Protein AF-A0A7R9ZWB4-F1 (afdb_monomer_lite)

Structure (mmCIF, N/CA/C/O backbone):
data_AF-A0A7R9ZWB4-F1
#
_entry.id   AF-A0A7R9ZWB4-F1
#
loop_
_atom_site.group_PDB
_atom_site.id
_atom_site.type_symbol
_atom_site.label_atom_id
_atom_site.label_alt_id
_atom_site.label_comp_id
_atom_site.label_asym_id
_atom_site.label_entity_id
_atom_site.label_seq_id
_atom_site.pdbx_PDB_ins_code
_atom_site.Cartn_x
_atom_site.Cartn_y
_atom_site.Cartn_z
_atom_site.occupancy
_atom_site.B_iso_or_equiv
_atom_site.auth_seq_id
_atom_site.auth_comp_id
_atom_site.auth_asym_id
_atom_site.auth_atom_id
_atom_site.pdbx_PDB_model_num
ATOM 1 N N . LEU A 1 1 ? -13.388 -29.662 -12.086 1.00 69.88 1 LEU A N 1
ATOM 2 C CA . LEU A 1 1 ? -14.823 -29.448 -12.378 1.00 69.88 1 LEU A CA 1
ATOM 3 C C . LEU A 1 1 ? -15.631 -29.381 -11.091 1.00 69.88 1 LEU A C 1
ATOM 5 O O . LEU A 1 1 ? -16.139 -28.308 -10.824 1.00 69.88 1 LEU A O 1
ATOM 9 N N . LEU A 1 2 ? -15.610 -30.423 -10.248 1.00 77.12 2 LEU A N 1
ATOM 10 C CA . LEU A 1 2 ? -16.325 -30.469 -8.955 1.00 77.12 2 LEU A CA 1
ATOM 11 C C . LEU A 1 2 ? -16.146 -29.223 -8.066 1.00 77.12 2 LEU A C 1
ATOM 13 O O . LEU A 1 2 ? -17.121 -28.634 -7.617 1.00 77.12 2 LEU A O 1
ATOM 17 N N . PHE A 1 3 ? -14.909 -28.759 -7.865 1.00 73.50 3 PHE A N 1
ATOM 18 C CA . PHE A 1 3 ? -14.668 -27.523 -7.108 1.00 73.50 3 PHE A CA 1
ATOM 19 C C . PHE A 1 3 ? -15.266 -26.280 -7.782 1.00 73.50 3 PHE A C 1
ATOM 21 O O . PHE A 1 3 ? -15.811 -25.418 -7.108 1.00 73.50 3 PHE A O 1
ATOM 28 N N . ALA A 1 4 ? -15.182 -26.174 -9.111 1.00 74.62 4 ALA A N 1
ATOM 29 C CA . ALA A 1 4 ? -15.722 -25.023 -9.833 1.00 74.62 4 ALA A CA 1
ATOM 30 C C . ALA A 1 4 ? -17.254 -25.000 -9.763 1.00 74.62 4 ALA A C 1
ATOM 32 O O . ALA A 1 4 ? -17.827 -23.943 -9.525 1.00 74.62 4 ALA A O 1
ATOM 33 N N . THR A 1 5 ? -17.909 -26.155 -9.902 1.00 82.69 5 THR A N 1
ATOM 34 C CA . THR A 1 5 ? -19.367 -26.277 -9.765 1.00 82.69 5 THR A CA 1
ATOM 35 C C . THR A 1 5 ? -19.822 -25.976 -8.341 1.00 82.69 5 THR A C 1
ATOM 37 O O . THR A 1 5 ? -20.762 -25.209 -8.168 1.00 82.69 5 THR A O 1
ATOM 40 N N . PHE A 1 6 ? -19.113 -26.486 -7.328 1.00 85.06 6 PHE A N 1
ATOM 41 C CA . PHE A 1 6 ? -19.394 -26.190 -5.922 1.00 85.06 6 PHE A CA 1
ATOM 42 C C . PHE A 1 6 ? -19.302 -24.686 -5.622 1.00 85.06 6 PHE A C 1
ATOM 44 O O . PHE A 1 6 ? -20.267 -24.098 -5.148 1.00 85.06 6 PHE A O 1
ATOM 51 N N . TYR A 1 7 ? -18.187 -24.036 -5.980 1.00 81.38 7 TYR A N 1
ATOM 52 C CA . TYR A 1 7 ? -18.002 -22.603 -5.720 1.00 81.38 7 TYR A CA 1
ATOM 53 C C . TYR A 1 7 ? -18.936 -21.710 -6.543 1.00 81.38 7 TYR A C 1
ATOM 55 O O . TYR A 1 7 ? -19.303 -20.631 -6.089 1.00 81.38 7 TYR A O 1
ATOM 63 N N . THR A 1 8 ? -19.328 -22.141 -7.744 1.00 83.81 8 THR A N 1
ATOM 64 C CA . THR A 1 8 ? -20.334 -21.421 -8.540 1.00 83.81 8 THR A CA 1
ATOM 65 C C . THR A 1 8 ? -21.709 -21.521 -7.881 1.00 83.81 8 THR A C 1
ATOM 67 O O . THR A 1 8 ? -22.405 -20.516 -7.781 1.00 83.81 8 THR A O 1
ATOM 70 N N . GLY A 1 9 ? -22.076 -22.706 -7.379 1.00 86.19 9 GLY A N 1
ATOM 71 C CA . GLY A 1 9 ? -23.315 -22.914 -6.629 1.00 86.19 9 GLY A CA 1
ATOM 72 C C . GLY A 1 9 ? -23.358 -22.099 -5.337 1.00 86.19 9 GLY A C 1
ATOM 73 O O . GLY A 1 9 ? -24.327 -21.389 -5.096 1.00 86.19 9 GLY A O 1
ATOM 74 N N . GLU A 1 10 ? -22.281 -22.127 -4.552 1.00 88.38 10 GLU A N 1
ATOM 75 C CA . GLU A 1 10 ? -22.129 -21.315 -3.339 1.00 88.38 10 GLU A CA 1
ATOM 76 C C . GLU A 1 10 ? -22.269 -19.810 -3.631 1.00 88.38 10 GLU A C 1
ATOM 78 O O . GLU A 1 10 ? -23.006 -19.111 -2.934 1.00 88.38 10 GLU A O 1
ATOM 83 N N . LEU A 1 11 ? -21.599 -19.309 -4.679 1.00 84.56 11 LEU A N 1
ATOM 84 C CA . LEU A 1 11 ? -21.672 -17.902 -5.082 1.00 84.56 11 LEU A CA 1
ATOM 85 C C . LEU A 1 11 ? -23.097 -17.508 -5.488 1.00 84.56 11 LEU A C 1
ATOM 87 O O . LEU A 1 11 ? -23.599 -16.486 -5.027 1.00 84.56 11 LEU A O 1
ATOM 91 N N . LEU A 1 12 ? -23.760 -18.324 -6.313 1.00 86.38 12 LEU A N 1
ATOM 92 C CA . LEU A 1 12 ? -25.141 -18.085 -6.740 1.00 86.38 12 LEU A CA 1
ATOM 93 C C . LEU A 1 12 ? -26.097 -18.034 -5.548 1.00 86.38 12 LEU A C 1
ATOM 95 O O . LEU A 1 12 ? -26.935 -17.141 -5.481 1.00 86.38 12 LEU A O 1
ATOM 99 N N . LEU A 1 13 ? -25.940 -18.941 -4.583 1.00 87.44 13 LEU A N 1
ATOM 100 C CA . LEU A 1 13 ? -26.784 -18.989 -3.390 1.00 87.44 13 LEU A CA 1
ATOM 101 C C . LEU A 1 13 ? -26.628 -17.712 -2.548 1.00 87.44 13 LEU A C 1
ATOM 103 O O . LEU A 1 13 ? -27.626 -17.126 -2.129 1.00 87.44 13 LEU A O 1
ATOM 107 N N . ARG A 1 14 ? -25.396 -17.206 -2.387 1.00 83.25 14 ARG A N 1
ATOM 108 C CA . ARG A 1 14 ? -25.137 -15.920 -1.712 1.00 83.25 14 ARG A CA 1
ATOM 109 C C . ARG A 1 14 ? -25.706 -14.722 -2.473 1.00 83.25 14 ARG A C 1
ATOM 111 O O . ARG A 1 14 ? -26.272 -13.827 -1.850 1.00 83.25 14 ARG A O 1
ATOM 118 N N . VAL A 1 15 ? -25.579 -14.699 -3.801 1.00 86.62 15 VAL A N 1
ATOM 119 C CA . VAL A 1 15 ? -26.141 -13.627 -4.641 1.00 86.62 15 VAL A CA 1
ATOM 120 C C . VAL A 1 15 ? -27.669 -13.628 -4.566 1.00 86.62 15 VAL A C 1
ATOM 122 O O . VAL A 1 15 ? -28.273 -12.566 -4.449 1.00 86.62 15 VAL A O 1
ATOM 125 N N . VAL A 1 16 ? -28.308 -14.800 -4.561 1.00 88.38 16 VAL A N 1
ATOM 126 C CA . VAL A 1 16 ? -29.768 -14.920 -4.419 1.00 88.38 16 VAL A CA 1
ATOM 127 C C . VAL A 1 16 ? -30.231 -14.481 -3.025 1.00 88.38 16 VAL A C 1
ATOM 129 O O . VAL A 1 16 ? -31.223 -13.759 -2.920 1.00 88.38 16 VAL A O 1
ATOM 132 N N . ALA A 1 17 ? -29.501 -14.857 -1.970 1.00 87.75 17 ALA A N 1
ATOM 133 C CA . ALA A 1 17 ? -29.837 -14.506 -0.590 1.00 87.75 17 ALA A CA 1
ATOM 134 C C . ALA A 1 17 ? -29.650 -13.009 -0.279 1.00 87.75 17 ALA A C 1
ATOM 136 O O . ALA A 1 17 ? -30.482 -12.416 0.401 1.00 87.75 17 ALA A O 1
ATOM 137 N N . HIS A 1 18 ? -28.574 -12.383 -0.770 1.00 80.69 18 HIS A N 1
ATOM 138 C CA . HIS A 1 18 ? -28.237 -10.990 -0.445 1.00 80.69 18 HIS A CA 1
ATOM 139 C C . HIS A 1 18 ? -28.571 -9.978 -1.552 1.00 80.69 18 HIS A C 1
ATOM 141 O O . HIS A 1 18 ? -28.546 -8.777 -1.298 1.00 80.69 18 HIS A O 1
ATOM 147 N N . ARG A 1 19 ? -28.924 -10.413 -2.767 1.00 84.31 19 ARG A N 1
ATOM 148 C CA . ARG A 1 19 ? -29.313 -9.551 -3.901 1.00 84.31 19 ARG A CA 1
ATOM 149 C C . ARG A 1 19 ? -28.341 -8.377 -4.106 1.00 84.31 19 ARG A C 1
ATOM 151 O O . ARG A 1 19 ? -27.149 -8.589 -4.295 1.00 84.31 19 ARG A O 1
ATOM 158 N N . ILE A 1 20 ? -28.835 -7.137 -4.052 1.00 74.81 20 ILE A N 1
ATOM 159 C CA . ILE A 1 20 ? -28.041 -5.906 -4.208 1.00 74.81 20 ILE A CA 1
ATOM 160 C C . ILE A 1 20 ? -27.130 -5.677 -2.990 1.00 74.81 20 ILE A C 1
ATOM 162 O O . ILE A 1 20 ? -26.007 -5.199 -3.142 1.00 74.81 20 ILE A O 1
ATOM 166 N N . TYR A 1 21 ? -27.543 -6.116 -1.796 1.00 78.44 21 TYR A N 1
ATOM 167 C CA . TYR A 1 21 ? -26.721 -6.039 -0.585 1.00 78.44 21 TYR A CA 1
ATOM 168 C C . TYR A 1 21 ? -25.439 -6.882 -0.697 1.00 78.44 21 TYR A C 1
ATOM 170 O O . TYR A 1 21 ? -24.437 -6.572 -0.059 1.00 78.44 21 TYR A O 1
ATOM 178 N N . PHE A 1 22 ? -25.396 -7.883 -1.587 1.00 77.06 22 PHE A N 1
ATOM 179 C CA . PHE A 1 22 ? -24.165 -8.619 -1.898 1.00 77.06 22 PHE A CA 1
ATOM 180 C C . PHE A 1 22 ? -23.029 -7.691 -2.366 1.00 77.06 22 PHE A C 1
ATOM 182 O O . PHE A 1 22 ? -21.874 -7.892 -1.982 1.00 77.06 22 PHE A O 1
ATOM 189 N N . PHE A 1 23 ? -23.365 -6.652 -3.137 1.00 73.75 23 PHE A N 1
ATOM 190 C CA . PHE A 1 23 ? -22.412 -5.692 -3.699 1.00 73.75 23 PHE A CA 1
ATOM 191 C C . PHE A 1 23 ? -22.216 -4.433 -2.842 1.00 73.75 23 PHE A C 1
ATOM 193 O O . PHE A 1 23 ? -21.242 -3.721 -3.057 1.00 73.75 23 PHE A O 1
ATOM 200 N N . CYS A 1 24 ? -23.086 -4.176 -1.861 1.00 73.75 24 CYS A N 1
ATOM 201 C CA . CYS A 1 24 ? -23.006 -2.994 -0.988 1.00 73.75 24 CYS A CA 1
ATOM 202 C C . CYS A 1 24 ? -22.740 -3.312 0.494 1.00 73.75 24 CYS A C 1
ATOM 204 O O . CYS A 1 24 ? -22.647 -2.399 1.305 1.00 73.75 24 CYS A O 1
ATOM 206 N N . SER A 1 25 ? -22.620 -4.587 0.871 1.00 75.56 25 SER A N 1
ATOM 207 C CA . SER A 1 25 ? -22.301 -4.983 2.249 1.00 75.56 25 SER A CA 1
ATOM 208 C C . SER A 1 25 ? -20.877 -4.593 2.658 1.00 75.56 25 SER A C 1
ATOM 210 O O . SER A 1 25 ? -19.994 -4.440 1.817 1.00 75.56 25 SER A O 1
ATOM 212 N N . ASN A 1 26 ? -20.603 -4.558 3.964 1.00 72.06 26 ASN A N 1
ATOM 213 C CA . ASN A 1 26 ? -19.254 -4.338 4.509 1.00 72.06 26 ASN A CA 1
ATOM 214 C C . ASN A 1 26 ? -18.190 -5.318 3.935 1.00 72.06 26 ASN A C 1
ATOM 216 O O . ASN A 1 26 ? -17.003 -5.017 3.879 1.00 72.06 26 ASN A O 1
ATOM 220 N N . GLN A 1 27 ? -18.615 -6.485 3.430 1.00 76.06 27 GLN A N 1
ATOM 221 C CA . GLN A 1 27 ? -17.756 -7.514 2.826 1.00 76.06 27 GLN A CA 1
ATOM 222 C C . GLN A 1 27 ? -17.717 -7.455 1.280 1.00 76.06 27 GLN A C 1
ATOM 224 O O . GLN A 1 27 ? -17.243 -8.394 0.637 1.00 76.06 27 GLN A O 1
ATOM 229 N N . TRP A 1 28 ? -18.201 -6.381 0.644 1.00 77.19 28 TRP A N 1
ATOM 230 C CA . TRP A 1 28 ? -18.377 -6.319 -0.816 1.00 77.19 28 TRP A CA 1
ATOM 231 C C . TRP A 1 28 ? -17.087 -6.570 -1.618 1.00 77.19 28 TRP A C 1
ATOM 233 O O . TRP A 1 28 ? -17.117 -7.285 -2.621 1.00 77.19 28 TRP A O 1
ATOM 243 N N . LYS A 1 29 ? -15.932 -6.069 -1.151 1.00 80.81 29 LYS A N 1
ATOM 244 C CA . LYS A 1 29 ? -14.620 -6.293 -1.796 1.00 80.81 29 LYS A CA 1
ATOM 245 C C . LYS A 1 29 ? -14.296 -7.787 -1.913 1.00 80.81 29 LYS A C 1
ATOM 247 O O . LYS A 1 29 ? -13.795 -8.256 -2.935 1.00 80.81 29 LYS A O 1
ATOM 252 N N . TRP A 1 30 ? -14.642 -8.553 -0.883 1.00 79.06 30 TRP A N 1
ATOM 253 C CA . TRP A 1 30 ? -14.431 -9.996 -0.831 1.00 79.06 30 TRP A CA 1
ATOM 254 C C . TRP A 1 30 ? -15.385 -10.761 -1.738 1.00 79.06 30 TRP A C 1
ATOM 256 O O . TRP A 1 30 ? -14.978 -11.731 -2.376 1.00 79.06 30 TRP A O 1
ATOM 266 N N . ASN A 1 31 ? -16.622 -10.288 -1.836 1.00 83.81 31 ASN A N 1
ATOM 267 C CA . ASN A 1 31 ? -17.634 -10.832 -2.730 1.00 83.81 31 ASN A CA 1
ATOM 268 C C . ASN A 1 31 ? -17.268 -10.613 -4.207 1.00 83.81 31 ASN A C 1
ATOM 270 O O . ASN A 1 31 ? -17.395 -11.535 -5.017 1.00 83.81 31 ASN A O 1
ATOM 274 N N . ILE A 1 32 ? -16.732 -9.439 -4.557 1.00 83.44 32 ILE A N 1
ATOM 275 C CA . ILE A 1 32 ? -16.216 -9.161 -5.906 1.00 83.44 32 ILE A CA 1
ATOM 276 C C . ILE A 1 32 ? -15.021 -10.056 -6.225 1.00 83.44 32 ILE A C 1
ATOM 278 O O . ILE A 1 32 ? -15.009 -10.699 -7.273 1.00 83.44 32 ILE A O 1
ATOM 282 N N . MET A 1 33 ? -14.045 -10.161 -5.318 1.00 82.19 33 MET A N 1
ATOM 283 C CA . MET A 1 33 ? -12.904 -11.061 -5.507 1.00 82.19 33 MET A CA 1
ATOM 284 C C . MET A 1 33 ? -13.370 -12.508 -5.725 1.00 82.19 33 MET A C 1
ATOM 286 O O . MET A 1 33 ? -12.903 -13.185 -6.642 1.00 82.19 33 MET A O 1
ATOM 290 N N . ASP A 1 34 ? -14.327 -12.981 -4.925 1.00 83.44 34 ASP A N 1
ATOM 291 C CA . ASP A 1 34 ? -14.864 -14.331 -5.059 1.00 83.44 34 ASP A CA 1
ATOM 292 C C . ASP A 1 34 ? -15.582 -14.547 -6.398 1.00 83.44 34 ASP A C 1
ATOM 294 O O . ASP A 1 34 ? -15.427 -15.612 -7.003 1.00 83.44 34 ASP A O 1
ATOM 298 N N . THR A 1 35 ? -16.267 -13.518 -6.896 1.00 85.25 35 THR A N 1
ATOM 299 C CA . THR A 1 35 ? -16.903 -13.500 -8.220 1.00 85.25 35 THR A CA 1
ATOM 300 C C . THR A 1 35 ? -15.864 -13.592 -9.339 1.00 85.25 35 THR A C 1
ATOM 302 O O . THR A 1 35 ? -15.997 -14.428 -10.234 1.00 85.25 35 THR A O 1
ATOM 305 N N . VAL A 1 36 ? -14.780 -12.812 -9.262 1.00 84.56 36 VAL A N 1
ATOM 306 C CA . VAL A 1 36 ? -13.676 -12.845 -10.238 1.00 84.56 36 VAL A CA 1
ATOM 307 C C . VAL A 1 36 ? -12.996 -14.218 -10.260 1.00 84.56 36 VAL A C 1
ATOM 309 O O . VAL A 1 36 ? -12.761 -14.778 -11.330 1.00 84.56 36 VAL A O 1
ATOM 312 N N . LEU A 1 37 ? -12.731 -14.820 -9.097 1.00 83.06 37 LEU A N 1
ATOM 313 C CA . LEU A 1 37 ? -12.111 -16.149 -9.009 1.00 83.06 37 LEU A CA 1
ATOM 314 C C . LEU A 1 37 ? -12.989 -17.254 -9.610 1.00 83.06 37 LEU A C 1
ATOM 316 O O . LEU A 1 37 ? -12.481 -18.184 -10.250 1.00 83.06 37 LEU A O 1
ATOM 320 N N . VAL A 1 38 ? -14.306 -17.166 -9.408 1.00 86.44 38 VAL A N 1
ATOM 321 C CA . VAL A 1 38 ? -15.269 -18.085 -10.027 1.00 86.44 38 VAL A CA 1
ATOM 322 C C . VAL A 1 38 ? -15.312 -17.864 -11.539 1.00 86.44 38 VAL A C 1
ATOM 324 O O . VAL A 1 38 ? -15.215 -18.840 -12.281 1.00 86.44 38 VAL A O 1
ATOM 327 N N . ALA A 1 39 ? -15.323 -16.614 -12.011 1.00 85.75 39 ALA A N 1
ATOM 328 C CA . ALA A 1 39 ? -15.278 -16.288 -13.436 1.00 85.75 39 ALA A CA 1
ATOM 329 C C . ALA A 1 39 ? -14.012 -16.834 -14.125 1.00 85.75 39 ALA A C 1
ATOM 331 O O . ALA A 1 39 ? -14.122 -17.514 -15.144 1.00 85.75 39 ALA A O 1
ATOM 332 N N . ILE A 1 40 ? -12.824 -16.652 -13.533 1.00 83.19 40 ILE A N 1
ATOM 333 C CA . ILE A 1 40 ? -11.556 -17.236 -14.021 1.00 83.19 40 ILE A CA 1
ATOM 334 C C . ILE A 1 40 ? -11.632 -18.772 -14.040 1.00 83.19 40 ILE A C 1
ATOM 336 O O . ILE A 1 40 ? -11.134 -19.443 -14.951 1.00 83.19 40 ILE A O 1
ATOM 340 N N . SER A 1 41 ? -12.278 -19.367 -13.035 1.00 81.56 41 SER A N 1
ATOM 341 C CA . SER A 1 41 ? -12.443 -20.819 -12.952 1.00 81.56 41 SER A CA 1
ATOM 342 C C . SER A 1 41 ? -13.343 -21.371 -14.056 1.00 81.56 41 SER A C 1
ATOM 344 O O . SER A 1 41 ? -12.981 -22.385 -14.662 1.00 81.56 41 SER A O 1
ATOM 346 N N . ILE A 1 42 ? -14.453 -20.686 -14.342 1.00 83.00 42 ILE A N 1
ATOM 347 C CA . ILE A 1 42 ? -15.394 -21.001 -15.424 1.00 83.00 42 ILE A CA 1
ATOM 348 C C . ILE A 1 42 ? -14.728 -20.787 -16.782 1.00 83.00 42 ILE A C 1
ATOM 350 O O . ILE A 1 42 ? -14.736 -21.699 -17.605 1.00 83.00 42 ILE A O 1
ATOM 354 N N . GLN A 1 43 ? -14.065 -19.647 -16.991 1.00 83.44 43 GLN A N 1
ATOM 355 C CA . GLN A 1 43 ? -13.312 -19.343 -18.211 1.00 83.44 43 GLN A CA 1
ATOM 356 C C . GLN A 1 43 ? -12.259 -20.421 -18.498 1.00 83.44 43 GLN A C 1
ATOM 358 O O . GLN A 1 43 ? -12.150 -20.906 -19.623 1.00 83.44 43 GLN A O 1
ATOM 363 N N . GLY A 1 44 ? -11.534 -20.881 -17.476 1.00 77.19 44 GLY A N 1
ATOM 364 C CA . GLY A 1 44 ? -10.564 -21.961 -17.630 1.00 77.19 44 GLY A CA 1
ATOM 365 C C . GLY A 1 44 ? -11.179 -23.325 -17.978 1.00 77.19 44 GLY A C 1
ATOM 366 O O . GLY A 1 44 ? -10.497 -24.132 -18.605 1.00 77.19 44 GLY A O 1
ATOM 367 N N . VAL A 1 45 ? -12.421 -23.603 -17.566 1.00 78.12 45 VAL A N 1
ATOM 368 C CA . VAL A 1 45 ? -13.166 -24.822 -17.940 1.00 78.12 45 VAL A CA 1
ATOM 369 C C . VAL A 1 45 ? -13.711 -24.699 -19.361 1.00 78.12 45 VAL A C 1
ATOM 371 O O . VAL A 1 45 ? -13.489 -25.597 -20.170 1.00 78.12 45 VAL A O 1
ATOM 374 N N . ALA A 1 46 ? -14.339 -23.567 -19.683 1.00 79.56 46 ALA A N 1
ATOM 375 C CA . ALA A 1 46 ? -14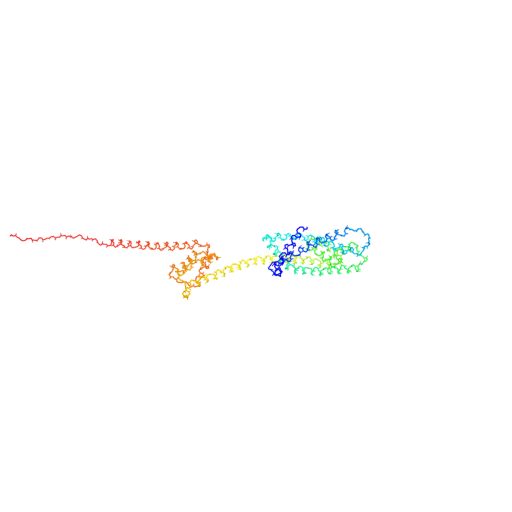.859 -23.264 -21.010 1.00 79.56 46 ALA A CA 1
ATOM 376 C C . ALA A 1 46 ? -13.756 -23.347 -22.072 1.00 79.56 46 ALA A C 1
ATOM 378 O O . ALA A 1 46 ? -13.953 -23.993 -23.092 1.00 79.56 46 ALA A O 1
ATOM 379 N N . ALA A 1 47 ? -12.565 -22.805 -21.793 1.00 75.75 47 ALA A N 1
ATOM 380 C CA . ALA A 1 47 ? -11.418 -22.878 -22.696 1.00 75.75 47 ALA A CA 1
ATOM 381 C C . ALA A 1 47 ? -10.927 -24.316 -22.954 1.00 75.75 47 ALA A C 1
ATOM 383 O O . ALA A 1 47 ? -10.464 -24.613 -24.049 1.00 75.75 47 ALA A O 1
ATOM 384 N N . VAL A 1 48 ? -11.014 -25.220 -21.968 1.00 72.12 48 VAL A N 1
ATOM 385 C CA . VAL A 1 48 ? -10.643 -26.639 -22.150 1.00 72.12 48 VAL A CA 1
ATOM 386 C C . VAL A 1 48 ? -11.690 -27.375 -22.981 1.00 72.12 48 VAL A C 1
ATOM 388 O O . VAL A 1 48 ? -11.324 -28.175 -23.833 1.00 72.12 48 VAL A O 1
ATOM 391 N N . ILE A 1 49 ? -12.974 -27.081 -22.772 1.00 74.12 49 ILE A N 1
ATOM 392 C CA . ILE A 1 49 ? -14.070 -27.669 -23.552 1.00 74.12 49 ILE A CA 1
ATOM 393 C C . ILE A 1 49 ? -14.030 -27.164 -24.999 1.00 74.12 49 ILE A C 1
ATOM 395 O O . ILE A 1 49 ? -14.145 -27.964 -25.917 1.00 74.12 49 ILE A O 1
ATOM 399 N N . TRP A 1 50 ? -13.787 -25.868 -25.215 1.00 73.50 50 TRP A N 1
ATOM 400 C CA . TRP A 1 50 ? -13.620 -25.289 -26.552 1.00 73.50 50 TRP A CA 1
ATOM 401 C C . TRP A 1 50 ? -12.408 -25.868 -27.289 1.00 73.50 50 TRP A C 1
ATOM 403 O O . TRP A 1 50 ? -12.519 -26.224 -28.456 1.00 73.50 50 TRP A O 1
ATOM 413 N N . ALA A 1 51 ? -11.268 -26.014 -26.605 1.00 67.62 51 ALA A N 1
ATOM 414 C CA . ALA A 1 51 ? -10.058 -26.591 -27.194 1.00 67.62 51 ALA A CA 1
ATOM 415 C C . ALA A 1 51 ? -10.142 -28.116 -27.403 1.00 67.62 51 ALA A C 1
ATOM 417 O O . ALA A 1 51 ? -9.486 -28.645 -28.292 1.00 67.62 51 ALA A O 1
ATOM 418 N N . GLY A 1 52 ? -10.920 -28.831 -26.583 1.00 62.06 52 GLY A N 1
ATOM 419 C CA . GLY A 1 52 ? -11.165 -30.270 -26.732 1.00 62.06 52 GLY A CA 1
ATOM 420 C C . GLY A 1 52 ? -12.276 -30.601 -27.734 1.00 62.06 52 GLY A C 1
ATOM 421 O O . GLY A 1 52 ? -12.231 -31.650 -28.367 1.00 62.06 52 GLY A O 1
ATOM 422 N N . GLY A 1 53 ? -13.247 -29.701 -27.918 1.00 54.41 53 GLY A N 1
ATOM 423 C CA . GLY A 1 53 ? -14.354 -29.841 -28.867 1.00 54.41 53 GLY A CA 1
ATOM 424 C C . GLY A 1 53 ? -13.965 -29.569 -30.322 1.00 54.41 53 GLY A C 1
ATOM 425 O O . GLY A 1 53 ? -14.598 -30.101 -31.226 1.00 54.41 53 GLY A O 1
ATOM 426 N N . SER A 1 54 ? -12.890 -28.815 -30.564 1.00 52.97 54 SER A N 1
ATOM 427 C CA . SER A 1 54 ? -12.303 -28.636 -31.900 1.00 52.97 54 SER A CA 1
ATOM 428 C C . SER A 1 54 ? -11.319 -29.748 -32.302 1.00 52.97 54 SER A C 1
ATOM 430 O O . SER A 1 54 ? -10.818 -29.743 -33.422 1.00 52.97 54 SER A O 1
ATOM 432 N N . GLY A 1 55 ? -11.061 -30.725 -31.421 1.00 47.38 55 GLY A N 1
ATOM 433 C CA . GLY A 1 55 ? -10.167 -31.866 -31.671 1.00 47.38 55 GLY A CA 1
ATOM 434 C C . GLY A 1 55 ? -10.835 -33.105 -32.282 1.00 47.38 55 GLY A C 1
ATOM 435 O O . GLY A 1 55 ? -10.172 -34.123 -32.460 1.00 47.38 55 GLY A O 1
ATOM 436 N N . GLY A 1 56 ? -12.133 -33.045 -32.592 1.00 42.38 56 GLY A N 1
ATOM 437 C CA . GLY A 1 56 ? -12.913 -34.161 -33.137 1.00 42.38 56 GLY A CA 1
ATOM 438 C C . GLY A 1 56 ? -13.527 -33.840 -34.496 1.00 42.38 56 GLY A C 1
ATOM 439 O O . GLY A 1 56 ? -14.742 -33.883 -34.639 1.00 42.38 56 GLY A O 1
ATOM 440 N N . GLY A 1 57 ? -12.715 -33.477 -35.486 1.00 39.88 57 GLY A N 1
ATOM 441 C CA . GLY A 1 57 ? -13.203 -33.211 -36.837 1.00 39.88 57 GLY A CA 1
ATOM 442 C C . GLY A 1 57 ? -12.067 -33.132 -37.841 1.00 39.88 57 GLY A C 1
ATOM 443 O O . GLY A 1 57 ? -11.392 -32.116 -37.951 1.00 39.88 57 GLY A O 1
ATOM 444 N N . SER A 1 58 ? -11.859 -34.223 -38.572 1.00 49.00 58 SER A N 1
ATOM 445 C CA . SER A 1 58 ? -11.063 -34.273 -39.796 1.00 49.00 58 SER A CA 1
ATOM 446 C C . SER A 1 58 ? -11.426 -33.120 -40.739 1.00 49.00 58 SER A C 1
ATOM 448 O O . SER A 1 58 ? -12.577 -33.012 -41.158 1.00 49.00 58 SER A O 1
ATOM 450 N N . GLY A 1 59 ? -10.454 -32.296 -41.118 1.00 37.16 59 GLY A N 1
ATOM 451 C CA . GLY A 1 59 ? -10.667 -31.256 -42.120 1.00 37.16 59 GLY A CA 1
ATOM 452 C C . GLY A 1 59 ? -9.432 -30.393 -42.308 1.00 37.16 59 GLY A C 1
ATOM 453 O O . GLY A 1 59 ? -9.273 -29.378 -41.638 1.00 37.16 59 GLY A O 1
ATOM 454 N N . GLY A 1 60 ? -8.549 -30.806 -43.218 1.00 46.81 60 GLY A N 1
ATOM 455 C CA . GLY A 1 60 ? -7.504 -29.934 -43.739 1.00 46.81 60 GLY A CA 1
ATOM 456 C C . GLY A 1 60 ? -8.126 -28.707 -44.410 1.00 46.81 60 GLY A C 1
ATOM 457 O O . GLY A 1 60 ? -9.052 -28.834 -45.207 1.00 46.81 60 GLY A O 1
ATOM 458 N N . GLY A 1 61 ? -7.627 -27.522 -44.077 1.00 38.06 61 GLY A N 1
ATOM 459 C CA . GLY A 1 61 ? -8.084 -26.269 -44.667 1.00 38.06 61 GLY A CA 1
ATOM 460 C C . GLY A 1 61 ? -7.329 -25.084 -44.083 1.00 38.06 61 GLY A C 1
ATOM 461 O O . GLY A 1 61 ? -7.504 -24.738 -42.920 1.00 38.06 61 GLY A O 1
ATOM 462 N N . SER A 1 62 ? -6.455 -24.508 -44.899 1.00 46.94 62 SER A N 1
ATOM 463 C CA . SER A 1 62 ? -5.538 -23.399 -44.639 1.00 46.94 62 SER A CA 1
ATOM 464 C C . SER A 1 62 ? -6.106 -22.266 -43.770 1.00 46.94 62 SER A C 1
ATOM 466 O O . SER A 1 62 ? -7.067 -21.602 -44.150 1.00 46.94 62 SER A O 1
ATOM 468 N N . ALA A 1 63 ? -5.443 -21.972 -42.648 1.00 44.09 63 ALA A N 1
ATOM 469 C CA . ALA A 1 63 ? -5.703 -20.787 -41.826 1.00 44.09 63 ALA A CA 1
ATOM 470 C C . ALA A 1 63 ? -4.382 -20.152 -41.353 1.00 44.09 63 ALA A C 1
ATOM 472 O O . ALA A 1 63 ? -4.060 -20.145 -40.170 1.00 44.09 63 ALA A O 1
ATOM 473 N N . SER A 1 64 ? -3.604 -19.607 -42.289 1.00 44.53 64 SER A N 1
ATOM 474 C CA . SER A 1 64 ? -2.296 -18.978 -42.038 1.00 44.53 64 SER A CA 1
ATOM 475 C C . SER A 1 64 ? -2.363 -17.498 -41.614 1.00 44.53 64 SER A C 1
ATOM 477 O O . SER A 1 64 ? -1.366 -16.793 -41.718 1.00 44.53 64 SER A O 1
ATOM 479 N N . SER A 1 65 ? -3.513 -16.986 -41.151 1.00 47.19 65 SER A N 1
ATOM 480 C CA . SER A 1 65 ? -3.625 -15.572 -40.717 1.00 47.19 65 SER A CA 1
ATOM 481 C C . SER A 1 65 ? -4.459 -15.315 -39.454 1.00 47.19 65 SER A C 1
ATOM 483 O O . SER A 1 65 ? -4.488 -14.186 -38.979 1.00 47.19 65 SER A O 1
ATOM 485 N N . ARG A 1 66 ? -5.104 -16.333 -38.862 1.00 49.56 66 ARG A N 1
ATOM 486 C CA . ARG A 1 66 ? -5.766 -16.220 -37.539 1.00 49.56 66 ARG A CA 1
ATOM 487 C C . ARG A 1 66 ? -4.902 -16.732 -36.376 1.00 49.56 66 ARG A C 1
ATOM 489 O O . ARG A 1 66 ? -5.217 -16.471 -35.222 1.00 49.56 66 ARG A O 1
ATOM 496 N N . SER A 1 67 ? -3.785 -17.401 -36.663 1.00 55.38 67 SER A N 1
ATOM 497 C CA . SER A 1 67 ? -3.007 -18.149 -35.671 1.00 55.38 67 SER A CA 1
ATOM 498 C C . SER A 1 67 ? -2.249 -17.296 -34.647 1.00 55.38 67 SER A C 1
ATOM 500 O O . SER A 1 67 ? -2.155 -17.716 -33.502 1.00 55.38 67 SER A O 1
ATOM 502 N N . ASP A 1 68 ? -1.728 -16.112 -34.977 1.00 53.19 68 ASP A N 1
ATOM 503 C CA . ASP A 1 68 ? -0.818 -15.406 -34.048 1.00 53.19 68 ASP A CA 1
ATOM 504 C C . ASP A 1 68 ? -1.531 -14.693 -32.891 1.00 53.19 68 ASP A C 1
ATOM 506 O O . ASP A 1 68 ? -1.066 -14.731 -31.742 1.00 53.19 68 ASP A O 1
ATOM 510 N N . PHE A 1 69 ? -2.702 -14.105 -33.158 1.00 55.66 69 PHE A N 1
ATOM 511 C CA . PHE A 1 69 ? -3.566 -13.569 -32.105 1.00 55.66 69 PHE A CA 1
ATOM 512 C C . PHE A 1 69 ? -4.151 -14.698 -31.255 1.00 55.66 69 PHE A C 1
ATOM 514 O O . PHE A 1 69 ? -4.114 -14.608 -30.028 1.00 55.66 69 PHE A O 1
ATOM 521 N N . ASP A 1 70 ? -4.588 -15.796 -31.877 1.00 64.19 70 ASP A N 1
ATOM 522 C CA . ASP A 1 70 ? -5.117 -16.951 -31.153 1.00 64.19 70 ASP A CA 1
ATOM 523 C C . ASP A 1 70 ? -4.044 -17.601 -30.267 1.00 64.19 70 ASP A C 1
ATOM 525 O O . ASP A 1 70 ? -4.317 -17.933 -29.117 1.00 64.19 70 ASP A O 1
ATOM 529 N N . LEU A 1 71 ? -2.789 -17.709 -30.713 1.00 61.06 71 LEU A N 1
ATOM 530 C CA . LEU A 1 71 ? -1.697 -18.275 -29.910 1.00 61.06 71 LEU A CA 1
ATOM 531 C C . LEU A 1 71 ? -1.289 -17.374 -28.733 1.00 61.06 71 LEU A C 1
ATOM 533 O O . LEU A 1 71 ? -1.016 -17.886 -27.641 1.00 61.06 71 LEU A O 1
ATOM 537 N N . SER A 1 72 ? -1.280 -16.050 -28.919 1.00 71.12 72 SER A N 1
ATOM 538 C CA . SER A 1 72 ? -0.999 -15.080 -27.849 1.00 71.12 72 SER A CA 1
ATOM 539 C C . SER A 1 72 ? -2.126 -15.045 -26.815 1.00 71.12 72 SER A C 1
ATOM 541 O O . SER A 1 72 ? -1.872 -15.123 -25.611 1.00 71.12 72 SER A O 1
ATOM 543 N N . VAL A 1 73 ? -3.380 -15.042 -27.274 1.00 68.88 73 VAL A N 1
ATOM 544 C CA . VAL A 1 73 ? -4.566 -15.128 -26.414 1.00 68.88 73 VAL A CA 1
ATOM 545 C C . VAL A 1 73 ? -4.593 -16.466 -25.677 1.00 68.88 73 VAL A C 1
ATOM 547 O O . VAL A 1 73 ? -4.756 -16.482 -24.463 1.00 68.88 73 VAL A O 1
ATOM 550 N N . LEU A 1 74 ? -4.317 -17.595 -26.335 1.00 70.12 74 LEU A N 1
ATOM 551 C CA . LEU A 1 74 ? -4.212 -18.902 -25.676 1.00 70.12 74 LEU A CA 1
ATOM 552 C C . LEU A 1 74 ? -3.089 -18.942 -24.628 1.00 70.12 74 LEU A C 1
ATOM 554 O O . LEU A 1 74 ? -3.244 -19.601 -23.597 1.00 70.12 74 LEU A O 1
ATOM 558 N N . ARG A 1 75 ? -1.977 -18.226 -24.842 1.00 73.12 75 ARG A N 1
ATOM 559 C CA . ARG A 1 75 ? -0.883 -18.097 -23.864 1.00 73.12 75 ARG A CA 1
ATOM 560 C C . ARG A 1 75 ? -1.316 -17.282 -22.643 1.00 73.12 75 ARG A C 1
ATOM 562 O O . ARG A 1 75 ? -1.098 -17.724 -21.516 1.00 73.12 75 ARG A O 1
ATOM 569 N N . ILE A 1 76 ? -2.017 -16.169 -22.849 1.00 76.31 76 ILE A N 1
ATOM 570 C CA . ILE A 1 76 ? -2.598 -15.353 -21.770 1.00 76.31 76 ILE A CA 1
ATOM 571 C C . ILE A 1 76 ? -3.668 -16.146 -21.005 1.00 76.31 76 ILE A C 1
ATOM 573 O O . ILE A 1 76 ? -3.662 -16.172 -19.776 1.00 76.31 76 ILE A O 1
ATOM 577 N N . LEU A 1 77 ? -4.537 -16.886 -21.700 1.00 70.00 77 LEU A N 1
ATOM 578 C CA . LEU A 1 77 ? -5.550 -17.744 -21.076 1.00 70.00 77 LEU A CA 1
ATOM 579 C C . LEU A 1 77 ? -4.916 -18.895 -20.277 1.00 70.00 77 LEU A C 1
ATOM 581 O O . LEU A 1 77 ? -5.500 -19.338 -19.287 1.00 70.00 77 LEU A O 1
ATOM 585 N N . ARG A 1 78 ? -3.726 -19.381 -20.665 1.00 70.81 78 ARG A N 1
ATOM 586 C CA . ARG A 1 78 ? -2.936 -20.333 -19.863 1.00 70.81 78 ARG A CA 1
ATOM 587 C C . ARG A 1 78 ? -2.386 -19.679 -18.596 1.00 70.81 78 ARG A C 1
ATOM 589 O O . ARG A 1 78 ? -2.482 -20.301 -17.543 1.00 70.81 78 ARG A O 1
ATOM 596 N N . LEU A 1 79 ? -1.891 -18.443 -18.666 1.00 75.00 79 LEU A N 1
ATOM 597 C CA . LEU A 1 79 ? -1.455 -17.688 -17.483 1.00 75.00 79 LEU A CA 1
ATOM 598 C C . LEU A 1 79 ? -2.629 -17.396 -16.541 1.00 75.00 79 LEU A C 1
ATOM 600 O O . LEU A 1 79 ? -2.515 -17.609 -15.342 1.00 75.00 79 LEU A O 1
ATOM 604 N N . MET A 1 80 ? -3.810 -17.060 -17.065 1.00 73.38 80 MET A N 1
ATOM 605 C CA . MET A 1 80 ? -5.006 -16.889 -16.231 1.00 73.38 80 MET A CA 1
ATOM 606 C C . MET A 1 80 ? -5.402 -18.165 -15.467 1.00 73.38 80 MET A C 1
ATOM 608 O O . MET A 1 80 ? -6.031 -18.079 -14.414 1.00 73.38 80 MET A O 1
ATOM 612 N N . LYS A 1 81 ? -4.993 -19.365 -15.913 1.00 70.12 81 LYS A N 1
ATOM 613 C CA . LYS A 1 81 ? -5.217 -20.599 -15.138 1.00 70.12 81 LYS A CA 1
ATOM 614 C C . LYS A 1 81 ? -4.403 -20.639 -13.842 1.00 70.12 81 LYS A C 1
ATOM 616 O O . LYS A 1 81 ? -4.891 -21.242 -12.886 1.00 70.12 81 LYS A O 1
ATOM 621 N N . SER A 1 82 ? -3.215 -20.027 -13.778 1.00 78.38 82 SER A N 1
ATOM 622 C CA . SER A 1 82 ? -2.408 -20.004 -12.546 1.00 78.38 82 SER A CA 1
ATOM 623 C C . SER A 1 82 ? -3.046 -19.126 -11.464 1.00 78.38 82 SER A C 1
ATOM 625 O O . SER A 1 82 ? -2.918 -19.432 -10.280 1.00 78.38 82 SER A O 1
ATOM 627 N N . LEU A 1 83 ? -3.869 -18.140 -11.850 1.00 76.69 83 LEU A N 1
ATOM 628 C CA . LEU A 1 83 ? -4.660 -17.316 -10.926 1.00 76.69 83 LEU A CA 1
ATOM 629 C C . LEU A 1 83 ? -5.659 -18.134 -10.091 1.00 76.69 83 LEU A C 1
ATOM 631 O O . LEU A 1 83 ? -6.115 -17.672 -9.051 1.00 76.69 83 LEU A O 1
ATOM 635 N N . LYS A 1 84 ? -5.950 -19.393 -10.456 1.00 72.81 84 LYS A N 1
ATOM 636 C CA . LYS A 1 84 ? -6.708 -20.320 -9.595 1.00 72.81 84 LYS A CA 1
ATOM 637 C C . LYS A 1 84 ? -6.016 -20.597 -8.259 1.00 72.81 84 LYS A C 1
ATOM 639 O O . LYS A 1 84 ? -6.682 -21.060 -7.334 1.00 72.81 84 LYS A O 1
ATOM 644 N N . LEU A 1 85 ? -4.709 -20.352 -8.142 1.00 77.88 85 LEU A N 1
ATOM 645 C CA . LEU A 1 85 ? -3.973 -20.440 -6.878 1.00 77.88 85 LEU A CA 1
ATOM 646 C C . LEU A 1 85 ? -4.408 -19.353 -5.888 1.00 77.88 85 LEU A C 1
ATOM 648 O O . LEU A 1 85 ? -4.398 -19.602 -4.687 1.00 77.88 85 LEU A O 1
ATOM 652 N N . LEU A 1 86 ? -4.922 -18.213 -6.368 1.00 78.44 86 LEU A N 1
ATOM 653 C CA . LEU A 1 86 ? -5.440 -17.131 -5.523 1.00 78.44 86 LEU A CA 1
ATOM 654 C C . LEU A 1 86 ? -6.643 -17.554 -4.670 1.00 78.44 86 LEU A C 1
ATOM 656 O O . LEU A 1 86 ? -6.950 -16.895 -3.683 1.00 78.44 86 LEU A O 1
ATOM 660 N N . ARG A 1 87 ? -7.290 -18.696 -4.952 1.00 76.62 87 ARG A N 1
ATOM 661 C CA . ARG A 1 87 ? -8.290 -19.270 -4.033 1.00 76.62 87 ARG A CA 1
ATOM 662 C C . ARG A 1 87 ? -7.713 -19.593 -2.653 1.00 76.62 87 ARG A C 1
ATOM 664 O O . ARG A 1 87 ? -8.487 -19.695 -1.708 1.00 76.62 87 ARG A O 1
ATOM 671 N N . VAL A 1 88 ? -6.386 -19.725 -2.523 1.00 80.12 88 VAL A N 1
ATOM 672 C CA . VAL A 1 88 ? -5.716 -19.865 -1.223 1.00 80.12 88 VAL A CA 1
ATOM 673 C C . VAL A 1 88 ? -6.053 -18.693 -0.306 1.00 80.12 88 VAL A C 1
ATOM 675 O O . VAL A 1 88 ? -6.269 -18.911 0.878 1.00 80.12 88 VAL A O 1
ATOM 678 N N . ILE A 1 89 ? -6.253 -17.487 -0.858 1.00 76.81 89 ILE A N 1
ATOM 679 C CA . ILE A 1 89 ? -6.677 -16.292 -0.116 1.00 76.81 89 ILE A CA 1
ATOM 680 C C . ILE A 1 89 ? -7.969 -16.571 0.658 1.00 76.81 89 ILE A C 1
ATOM 682 O O . ILE A 1 89 ? -8.124 -16.090 1.774 1.00 76.81 89 ILE A O 1
ATOM 686 N N . ARG A 1 90 ? -8.872 -17.424 0.149 1.00 75.94 90 ARG A N 1
ATOM 687 C CA . ARG A 1 90 ? -10.079 -17.825 0.889 1.00 75.94 90 ARG A CA 1
ATOM 688 C C . ARG A 1 90 ? -9.757 -18.542 2.196 1.00 75.94 90 ARG A C 1
ATOM 690 O O . ARG A 1 90 ? -10.406 -18.263 3.196 1.00 75.94 90 ARG A O 1
ATOM 697 N N . VAL A 1 91 ? -8.759 -19.423 2.176 1.00 80.00 91 VAL A N 1
ATOM 698 C CA . VAL A 1 91 ? -8.260 -20.133 3.362 1.00 80.00 91 VAL A CA 1
ATOM 699 C C . VAL A 1 91 ? -7.550 -19.153 4.290 1.00 80.00 91 VAL A C 1
ATOM 701 O O . VAL A 1 91 ? -7.802 -19.157 5.490 1.00 80.00 91 VAL A O 1
ATOM 704 N N . LEU A 1 92 ? -6.745 -18.241 3.735 1.00 76.88 92 LEU A N 1
ATOM 705 C CA . LEU A 1 92 ? -6.065 -17.209 4.520 1.00 76.88 92 LEU A CA 1
ATOM 706 C C . LEU A 1 92 ? -7.053 -16.277 5.244 1.00 76.88 92 LEU A C 1
ATOM 708 O O . LEU A 1 92 ? -6.770 -15.833 6.350 1.00 76.88 92 LEU A O 1
ATOM 712 N N . ARG A 1 93 ? -8.242 -16.034 4.669 1.00 72.44 93 ARG A N 1
ATOM 713 C CA . ARG A 1 93 ? -9.330 -15.268 5.308 1.00 72.44 93 ARG A CA 1
ATOM 714 C C . ARG A 1 93 ? -9.999 -15.994 6.474 1.00 72.44 93 ARG A C 1
ATOM 716 O O . ARG A 1 93 ? -10.549 -15.320 7.342 1.00 72.44 93 ARG A O 1
ATOM 723 N N . ALA A 1 94 ? -9.998 -17.330 6.478 1.00 77.25 94 ALA A N 1
ATOM 724 C CA . ALA A 1 94 ? -10.551 -18.111 7.586 1.00 77.25 94 ALA A CA 1
ATOM 725 C C . ALA A 1 94 ? -9.698 -17.952 8.857 1.00 77.25 94 ALA A C 1
ATOM 727 O O . ALA A 1 94 ? -10.205 -18.057 9.969 1.00 77.25 94 ALA A O 1
ATOM 728 N N . LEU A 1 95 ? -8.411 -17.632 8.686 1.00 80.69 95 LEU A N 1
ATOM 729 C CA . LEU A 1 95 ? -7.479 -17.356 9.769 1.00 80.69 95 LEU A CA 1
ATOM 730 C C . LEU A 1 95 ? -7.487 -15.857 10.095 1.00 80.69 95 LEU A C 1
ATOM 732 O O . LEU A 1 95 ? -6.982 -15.041 9.325 1.00 80.69 95 LEU A O 1
ATOM 736 N N . ARG A 1 96 ? -8.030 -15.487 11.264 1.00 74.38 96 ARG A N 1
ATOM 737 C CA . ARG A 1 96 ? -8.158 -14.081 11.700 1.00 74.38 96 ARG A CA 1
ATOM 738 C C . ARG A 1 96 ? -6.833 -13.313 11.618 1.00 74.38 96 ARG A C 1
ATOM 740 O O . ARG A 1 96 ? -6.820 -12.218 11.063 1.00 74.38 96 ARG A O 1
ATOM 747 N N . GLY A 1 97 ? -5.739 -13.895 12.117 1.00 75.00 97 GLY A N 1
ATOM 748 C CA . GLY A 1 97 ? -4.418 -13.251 12.113 1.00 75.00 97 GLY A CA 1
ATOM 749 C C . GLY A 1 97 ? -3.890 -12.978 10.703 1.00 75.00 97 GLY A C 1
ATOM 750 O O . GLY A 1 97 ? -3.432 -11.879 10.408 1.00 75.00 97 GLY A O 1
ATOM 751 N N . LEU A 1 98 ? -4.036 -13.937 9.788 1.00 78.19 98 LEU A N 1
ATOM 752 C CA . LEU A 1 98 ? -3.545 -13.777 8.421 1.00 78.19 98 LEU A CA 1
ATOM 753 C C . LEU A 1 98 ? -4.421 -12.835 7.587 1.00 78.19 98 LEU A C 1
ATOM 755 O O . LEU A 1 98 ? -3.904 -12.058 6.788 1.00 78.19 98 LEU A O 1
ATOM 759 N N . ARG A 1 99 ? -5.742 -12.847 7.811 1.00 76.12 99 ARG A N 1
ATOM 760 C CA . ARG A 1 99 ? -6.673 -11.881 7.212 1.00 76.12 99 ARG A CA 1
ATOM 761 C C . ARG A 1 99 ? -6.292 -10.442 7.552 1.00 76.12 99 ARG A C 1
ATOM 763 O O . ARG A 1 99 ? -6.380 -9.584 6.674 1.00 76.12 99 ARG A O 1
ATOM 770 N N . LEU A 1 100 ? -5.892 -10.187 8.798 1.00 70.00 100 LEU A N 1
ATOM 771 C CA . LEU A 1 100 ? -5.484 -8.859 9.253 1.00 70.00 100 LEU A CA 1
ATOM 772 C C . LEU A 1 100 ? -4.227 -8.393 8.508 1.00 70.00 100 LEU A C 1
ATOM 774 O O . LEU A 1 100 ? -4.244 -7.328 7.899 1.00 70.00 100 LEU A O 1
ATOM 778 N N . ILE A 1 101 ? -3.198 -9.245 8.443 1.00 79.19 101 ILE A N 1
ATOM 779 C CA . ILE A 1 101 ? -1.944 -8.952 7.730 1.00 79.19 101 ILE A CA 1
ATOM 780 C C . ILE A 1 101 ? -2.200 -8.690 6.240 1.00 79.19 101 ILE A C 1
ATOM 782 O O . ILE A 1 101 ? -1.731 -7.695 5.698 1.00 79.19 101 ILE A O 1
ATOM 786 N N . VAL A 1 102 ? -2.985 -9.539 5.568 1.00 77.50 102 VAL A N 1
ATOM 787 C CA . VAL A 1 102 ? -3.299 -9.359 4.138 1.00 77.50 102 VAL A CA 1
ATOM 788 C C . VAL A 1 102 ? -4.093 -8.074 3.899 1.00 77.50 102 VAL A C 1
ATOM 790 O O . VAL A 1 102 ? -3.832 -7.371 2.926 1.00 77.50 102 VAL A O 1
ATOM 793 N N . SER A 1 103 ? -5.043 -7.743 4.776 1.00 70.44 103 SER A N 1
ATOM 794 C CA . SER A 1 103 ? -5.823 -6.504 4.654 1.00 70.44 103 SER A CA 1
ATOM 795 C C . SER A 1 103 ? -4.939 -5.269 4.845 1.00 70.44 103 SER A C 1
ATOM 797 O O . SER A 1 103 ? -5.064 -4.324 4.070 1.00 70.44 103 SER A O 1
ATOM 799 N N . ALA A 1 104 ? -3.996 -5.318 5.791 1.00 73.12 104 ALA A N 1
ATOM 800 C CA . ALA A 1 104 ? -2.988 -4.279 5.985 1.00 73.12 104 ALA A CA 1
ATOM 801 C C . ALA A 1 104 ? -2.092 -4.124 4.742 1.00 73.12 104 ALA A C 1
ATOM 803 O O . ALA A 1 104 ? -1.965 -3.021 4.218 1.00 73.12 104 ALA A O 1
ATOM 804 N N . MET A 1 105 ? -1.561 -5.226 4.194 1.00 77.38 105 MET A N 1
ATOM 805 C CA . MET A 1 105 ? -0.731 -5.210 2.979 1.00 77.38 105 MET A CA 1
ATOM 806 C C . MET A 1 105 ? -1.472 -4.646 1.759 1.00 77.38 105 MET A C 1
ATOM 808 O O . MET A 1 105 ? -0.920 -3.835 1.020 1.00 77.38 105 MET A O 1
ATOM 812 N N . LEU A 1 106 ? -2.724 -5.059 1.536 1.00 75.75 106 LEU A N 1
ATOM 813 C CA . LEU A 1 106 ? -3.552 -4.529 0.447 1.00 75.75 106 LEU A CA 1
ATOM 814 C C . LEU A 1 106 ? -3.890 -3.045 0.660 1.00 75.75 106 LEU A C 1
ATOM 816 O O . LEU A 1 106 ? -3.981 -2.294 -0.312 1.00 75.75 106 LEU A O 1
ATOM 820 N N . GLY A 1 107 ? -4.026 -2.612 1.917 1.00 73.75 107 GLY A N 1
ATOM 821 C CA . GLY A 1 107 ? -4.083 -1.199 2.286 1.00 73.75 107 GLY A CA 1
ATOM 822 C C . GLY A 1 107 ? -2.842 -0.443 1.804 1.00 73.75 107 GLY A C 1
ATOM 823 O O . GLY A 1 107 ? -2.981 0.546 1.083 1.00 73.75 107 GLY A O 1
ATOM 824 N N . CYS A 1 108 ? -1.642 -0.973 2.075 1.00 74.88 108 CYS A N 1
ATOM 825 C CA . CYS A 1 108 ? -0.372 -0.386 1.625 1.00 74.88 108 CYS A CA 1
ATOM 826 C C . CYS A 1 108 ? -0.274 -0.260 0.098 1.00 74.88 108 CYS A C 1
ATOM 828 O O . CYS A 1 108 ? 0.291 0.705 -0.405 1.00 74.88 108 CYS A O 1
ATOM 830 N N . LEU A 1 109 ? -0.836 -1.201 -0.671 1.00 77.88 109 LEU A N 1
ATOM 831 C CA . LEU A 1 109 ? -0.802 -1.115 -2.139 1.00 77.88 109 LEU A CA 1
ATOM 832 C C . LEU A 1 109 ? -1.516 0.136 -2.671 1.00 77.88 109 LEU A C 1
ATOM 834 O O . LEU A 1 109 ? -1.133 0.668 -3.712 1.00 77.88 109 LEU A O 1
ATOM 838 N N . THR A 1 110 ? -2.526 0.627 -1.949 1.00 76.31 110 THR A N 1
ATOM 839 C CA . THR A 1 110 ? -3.302 1.807 -2.355 1.00 76.31 110 THR A CA 1
ATOM 840 C C . THR A 1 110 ? -2.491 3.095 -2.210 1.00 76.31 110 THR A C 1
ATOM 842 O O . THR A 1 110 ? -2.644 4.002 -3.023 1.00 76.31 110 THR A O 1
ATOM 845 N N . SER A 1 111 ? -1.605 3.199 -1.220 1.00 73.56 111 SER A N 1
ATOM 846 C CA . SER A 1 111 ? -0.667 4.325 -1.136 1.00 73.56 111 SER A CA 1
ATOM 847 C C . SER A 1 111 ? 0.518 4.129 -2.087 1.00 73.56 111 SER A C 1
ATOM 849 O O . SER A 1 111 ? 0.937 5.069 -2.763 1.00 73.56 111 SER A O 1
ATOM 851 N N . MET A 1 112 ? 0.988 2.887 -2.237 1.00 80.31 112 MET A N 1
ATOM 852 C CA . MET A 1 112 ? 2.112 2.537 -3.106 1.00 80.31 112 MET A CA 1
ATOM 853 C C . MET A 1 112 ? 1.831 2.785 -4.594 1.00 80.31 112 MET A C 1
ATOM 855 O O . MET A 1 112 ? 2.770 3.040 -5.347 1.00 80.31 112 MET A O 1
ATOM 859 N N . GLN A 1 113 ? 0.565 2.763 -5.032 1.00 83.31 113 GLN A N 1
ATOM 860 C CA . GLN A 1 113 ? 0.209 3.035 -6.430 1.00 83.31 113 GLN A CA 1
ATOM 861 C C . GLN A 1 113 ? 0.685 4.423 -6.894 1.00 83.31 113 GLN A C 1
ATOM 863 O O . GLN A 1 113 ? 1.195 4.558 -8.004 1.00 83.31 113 GLN A O 1
ATOM 868 N N . TRP A 1 114 ? 0.585 5.442 -6.032 1.00 86.25 114 TRP A N 1
ATOM 869 C CA . TRP A 1 114 ? 1.001 6.807 -6.354 1.00 86.25 114 TRP A CA 1
ATOM 870 C C . TRP A 1 114 ? 2.519 6.915 -6.437 1.00 86.25 114 TRP A C 1
ATOM 872 O O . TRP A 1 114 ? 3.050 7.489 -7.387 1.00 86.25 114 TRP A O 1
ATOM 882 N N . SER A 1 115 ? 3.227 6.292 -5.493 1.00 85.19 115 SER A N 1
ATOM 883 C CA . SER A 1 115 ? 4.687 6.209 -5.528 1.00 85.19 115 SER A CA 1
ATOM 884 C C . SER A 1 115 ? 5.174 5.477 -6.778 1.00 85.19 115 SER A C 1
ATOM 886 O O . SER A 1 115 ? 6.089 5.953 -7.444 1.00 85.19 115 SER A O 1
ATOM 888 N N . LEU A 1 116 ? 4.530 4.369 -7.153 1.00 86.81 116 LEU A N 1
ATOM 889 C CA . LEU A 1 116 ? 4.869 3.619 -8.360 1.00 86.81 116 LEU A CA 1
ATOM 890 C C . LEU A 1 116 ? 4.624 4.442 -9.633 1.00 86.81 116 LEU A C 1
ATOM 892 O O . LEU A 1 116 ? 5.445 4.393 -10.547 1.00 86.81 116 LEU A O 1
ATOM 896 N N . MET A 1 117 ? 3.544 5.230 -9.687 1.00 89.69 117 MET A N 1
ATOM 897 C CA . MET A 1 117 ? 3.302 6.154 -10.800 1.00 89.69 117 MET A CA 1
ATOM 898 C C . MET A 1 117 ? 4.409 7.203 -10.931 1.00 89.69 117 MET A C 1
ATOM 900 O O . MET A 1 117 ? 4.881 7.445 -12.040 1.00 89.69 117 MET A O 1
ATOM 904 N N . VAL A 1 118 ? 4.855 7.801 -9.821 1.00 89.12 118 VAL A N 1
ATOM 905 C CA . VAL A 1 118 ? 5.954 8.783 -9.834 1.00 89.12 118 VAL A CA 1
ATOM 906 C C . VAL A 1 118 ? 7.260 8.135 -10.292 1.00 89.12 118 VAL A C 1
ATOM 908 O O . VAL A 1 118 ? 7.953 8.694 -11.139 1.00 89.12 118 VAL A O 1
ATOM 911 N N . ILE A 1 119 ? 7.572 6.934 -9.798 1.00 90.19 119 ILE A N 1
ATOM 912 C CA . ILE A 1 119 ? 8.747 6.166 -10.231 1.00 90.19 119 ILE A CA 1
ATOM 913 C C . ILE A 1 119 ? 8.690 5.904 -11.735 1.00 90.19 119 ILE A C 1
ATOM 915 O O . ILE A 1 119 ? 9.650 6.197 -12.442 1.00 90.19 119 ILE A O 1
ATOM 919 N N . ALA A 1 120 ? 7.554 5.419 -12.240 1.00 91.81 120 ALA A N 1
ATOM 920 C CA . ALA A 1 120 ? 7.374 5.154 -13.661 1.00 91.81 120 ALA A CA 1
ATOM 921 C C . ALA A 1 120 ? 7.530 6.425 -14.511 1.00 91.81 120 ALA A C 1
ATOM 923 O O . ALA A 1 120 ? 8.150 6.370 -15.570 1.00 91.81 120 ALA A O 1
ATOM 924 N N . ALA A 1 121 ? 7.024 7.570 -14.043 1.00 93.12 121 ALA A N 1
ATOM 925 C CA . ALA A 1 121 ? 7.172 8.852 -14.728 1.00 93.12 121 ALA A CA 1
ATOM 926 C C . ALA A 1 121 ? 8.637 9.322 -14.781 1.00 93.12 121 ALA A C 1
ATOM 928 O O . ALA A 1 121 ? 9.106 9.760 -15.832 1.00 93.12 121 ALA A O 1
ATOM 929 N N . VAL A 1 122 ? 9.385 9.184 -13.681 1.00 91.94 122 VAL A N 1
ATOM 930 C CA . VAL A 1 122 ? 10.816 9.520 -13.647 1.00 91.94 122 VAL A CA 1
ATOM 931 C C . VAL A 1 122 ? 11.613 8.574 -14.547 1.00 91.94 122 VAL A C 1
ATOM 933 O O . VAL A 1 122 ? 12.384 9.040 -15.384 1.00 91.94 122 VAL A O 1
ATOM 936 N N . SER A 1 123 ? 11.397 7.259 -14.451 1.00 93.12 123 SER A N 1
ATOM 937 C CA . SER A 1 123 ? 12.061 6.282 -15.323 1.00 93.12 123 SER A CA 1
ATOM 938 C C . SER A 1 123 ? 11.716 6.497 -16.799 1.00 93.12 123 SER A C 1
ATOM 940 O O . SER A 1 123 ? 12.581 6.317 -17.651 1.00 93.12 123 SER A O 1
ATOM 942 N N . PHE A 1 124 ? 10.491 6.928 -17.118 1.00 95.50 124 PHE A N 1
ATOM 943 C CA . PHE A 1 124 ? 10.109 7.327 -18.473 1.00 95.50 124 PHE A CA 1
ATOM 944 C C . PHE A 1 124 ? 10.910 8.545 -18.943 1.00 95.50 124 PHE A C 1
ATOM 946 O O . PHE A 1 124 ? 11.497 8.500 -20.020 1.00 95.50 124 PHE A O 1
ATOM 953 N N . MET A 1 125 ? 11.001 9.600 -18.126 1.00 95.19 125 MET A N 1
ATOM 954 C CA . MET A 1 125 ? 11.748 10.815 -18.464 1.00 95.19 125 MET A CA 1
ATOM 955 C C . MET A 1 125 ? 13.225 10.508 -18.753 1.00 95.19 125 MET A C 1
ATOM 957 O O . MET A 1 125 ? 13.713 10.803 -19.843 1.00 95.19 125 MET A O 1
ATOM 961 N N . PHE A 1 126 ? 13.920 9.835 -17.832 1.00 94.56 126 PHE A N 1
ATOM 962 C CA . PHE A 1 126 ? 15.316 9.435 -18.039 1.00 94.56 126 PHE A CA 1
ATOM 963 C C . PHE A 1 126 ? 15.467 8.458 -19.213 1.00 94.56 126 PHE A C 1
ATOM 965 O O . PHE A 1 126 ? 16.356 8.631 -20.045 1.00 94.56 126 PHE A O 1
ATOM 972 N N . GLY A 1 127 ? 14.565 7.479 -19.331 1.00 95.75 127 GLY A N 1
ATOM 973 C CA . GLY A 1 127 ? 14.546 6.527 -20.439 1.00 95.75 127 GLY A CA 1
ATOM 974 C C . GLY A 1 127 ? 14.453 7.219 -21.798 1.00 95.75 127 GLY A C 1
ATOM 975 O O . GLY A 1 127 ? 15.226 6.899 -22.695 1.00 95.75 127 GLY A O 1
ATOM 976 N N . THR A 1 128 ? 13.579 8.219 -21.949 1.00 94.88 128 THR A N 1
ATOM 977 C CA . THR A 1 128 ? 13.480 8.991 -23.198 1.00 94.88 128 THR A CA 1
ATOM 978 C C . THR A 1 128 ? 14.759 9.763 -23.520 1.00 94.88 128 THR A C 1
ATOM 980 O O . THR A 1 128 ? 15.176 9.745 -24.677 1.00 94.88 128 THR A O 1
ATOM 983 N N . CYS A 1 129 ? 15.431 10.353 -22.525 1.00 95.38 129 CYS A N 1
ATOM 984 C CA . CYS A 1 129 ? 16.716 11.029 -22.728 1.00 95.38 129 CYS A CA 1
ATOM 985 C C . CYS A 1 129 ? 17.797 10.069 -23.248 1.00 95.38 129 CYS A C 1
ATOM 987 O O . CYS A 1 129 ? 18.532 10.420 -24.169 1.00 95.38 129 CYS A O 1
ATOM 989 N N . PHE A 1 130 ? 17.886 8.851 -22.699 1.00 95.19 130 PHE A N 1
ATOM 990 C CA . PHE A 1 130 ? 18.878 7.865 -23.142 1.00 95.19 130 PHE A CA 1
ATOM 991 C C . PHE A 1 130 ? 18.580 7.311 -24.534 1.00 95.19 130 PHE A C 1
ATOM 993 O O . PHE A 1 130 ? 19.505 7.171 -25.332 1.00 95.19 130 PHE A O 1
ATOM 1000 N N . VAL A 1 131 ? 17.308 7.059 -24.863 1.00 95.75 131 VAL A N 1
ATOM 1001 C CA . VAL A 1 131 ? 16.909 6.644 -26.220 1.00 95.75 131 VAL A CA 1
ATOM 1002 C C . VAL A 1 131 ? 17.242 7.735 -27.229 1.00 95.75 131 VAL A C 1
ATOM 1004 O O . VAL A 1 131 ? 17.815 7.442 -28.271 1.00 95.75 131 VAL A O 1
ATOM 1007 N N . GLN A 1 132 ? 16.916 8.995 -26.924 1.00 93.88 132 GLN A N 1
ATOM 1008 C CA . GLN A 1 132 ? 17.214 10.122 -27.810 1.00 93.88 132 GLN A CA 1
ATOM 1009 C C . GLN A 1 132 ? 18.720 10.315 -27.994 1.00 93.88 132 GLN A C 1
ATOM 1011 O O . GLN A 1 132 ? 19.169 10.471 -29.126 1.00 93.88 132 GLN A O 1
ATOM 1016 N N . GLY A 1 133 ? 19.501 10.245 -26.911 1.00 92.06 133 GLY A N 1
ATOM 1017 C CA . GLY A 1 133 ? 20.959 10.347 -26.975 1.00 92.06 133 GLY A CA 1
ATOM 1018 C C . GLY A 1 133 ? 21.596 9.216 -27.777 1.00 92.06 133 GLY A C 1
ATOM 1019 O O . GLY A 1 133 ? 22.431 9.465 -28.643 1.00 92.06 133 GLY A O 1
ATOM 1020 N N . SER A 1 134 ? 21.147 7.981 -27.549 1.00 91.31 134 SER A N 1
ATOM 1021 C CA . SER A 1 134 ? 21.630 6.805 -28.279 1.00 91.31 134 SER A CA 1
ATOM 1022 C C . SER A 1 134 ? 21.253 6.877 -29.759 1.00 91.31 134 SER A C 1
ATOM 1024 O O . SER A 1 134 ? 22.097 6.652 -30.619 1.00 91.31 134 SER A O 1
ATOM 1026 N N . ALA A 1 135 ? 20.006 7.243 -30.073 1.00 92.06 135 ALA A N 1
ATOM 1027 C CA . ALA A 1 135 ? 19.529 7.367 -31.447 1.00 92.06 135 ALA A CA 1
ATOM 1028 C C . ALA A 1 135 ? 20.251 8.479 -32.221 1.00 92.06 135 ALA A C 1
ATOM 1030 O O . ALA A 1 135 ? 20.602 8.267 -33.378 1.00 92.06 135 ALA A O 1
ATOM 1031 N N . ALA A 1 136 ? 20.499 9.633 -31.592 1.00 91.38 136 ALA A N 1
ATOM 1032 C CA . ALA A 1 136 ? 21.252 10.726 -32.204 1.00 91.38 136 ALA A CA 1
ATOM 1033 C C . ALA A 1 136 ? 22.696 10.303 -32.519 1.00 91.38 136 ALA A C 1
ATOM 1035 O O . ALA A 1 136 ? 23.163 10.503 -33.636 1.00 91.38 136 ALA A O 1
ATOM 1036 N N . TYR A 1 137 ? 23.359 9.631 -31.576 1.00 89.06 137 TYR A N 1
ATOM 1037 C CA . TYR A 1 137 ? 24.719 9.121 -31.750 1.00 89.06 137 TYR A CA 1
ATOM 1038 C C . TYR A 1 137 ? 24.825 8.082 -32.877 1.00 89.06 137 TYR A C 1
ATOM 1040 O O . TYR A 1 137 ? 25.696 8.170 -33.737 1.00 89.06 137 TYR A O 1
ATOM 1048 N N . LEU A 1 138 ? 23.879 7.138 -32.927 1.00 88.56 138 LEU A N 1
ATOM 1049 C CA . LEU A 1 138 ? 23.780 6.137 -33.996 1.00 88.56 138 LEU A CA 1
ATOM 1050 C C . LEU A 1 138 ? 23.497 6.751 -35.378 1.00 88.56 138 LEU A C 1
ATOM 1052 O O . LEU A 1 138 ? 23.873 6.160 -36.386 1.00 88.56 138 LEU A O 1
ATOM 1056 N N . GLN A 1 139 ? 22.830 7.908 -35.442 1.00 88.69 139 GLN A N 1
ATOM 1057 C CA . GLN A 1 139 ? 22.598 8.631 -36.697 1.00 88.69 139 GLN A CA 1
ATOM 1058 C C . GLN A 1 139 ? 23.824 9.430 -37.152 1.00 88.69 139 GLN A C 1
ATOM 1060 O O . GLN A 1 139 ? 24.071 9.513 -38.352 1.00 88.69 139 GLN A O 1
ATOM 1065 N N . GLU A 1 140 ? 24.570 10.018 -36.216 1.00 87.88 140 GLU A N 1
ATOM 1066 C CA . GLU A 1 140 ? 25.734 10.860 -36.512 1.00 87.88 140 GLU A CA 1
ATOM 1067 C C . GLU A 1 140 ? 26.969 10.034 -36.911 1.00 87.88 140 GLU A C 1
ATOM 1069 O O . GLU A 1 140 ? 27.655 10.383 -37.869 1.00 87.88 140 GLU A O 1
ATOM 1074 N N . GLU A 1 141 ? 27.216 8.901 -36.246 1.00 83.38 141 GLU A N 1
ATOM 1075 C CA . GLU A 1 141 ? 28.386 8.032 -36.476 1.00 83.38 141 GLU A CA 1
ATOM 1076 C C . GLU A 1 141 ? 28.030 6.689 -37.143 1.00 83.38 141 GLU A C 1
ATOM 1078 O O . GLU A 1 141 ? 28.679 5.664 -36.924 1.00 83.38 141 GLU A O 1
ATOM 1083 N N . ALA A 1 142 ? 27.010 6.690 -38.006 1.00 72.69 142 ALA A N 1
ATOM 1084 C CA . ALA A 1 142 ? 26.445 5.483 -38.622 1.00 72.69 142 ALA A CA 1
ATOM 1085 C C . ALA A 1 142 ? 27.475 4.551 -39.307 1.00 72.69 142 ALA A C 1
ATOM 1087 O O . ALA A 1 142 ? 27.284 3.335 -39.304 1.00 72.69 142 ALA A O 1
ATOM 1088 N N . ASP A 1 143 ? 28.571 5.091 -39.852 1.00 72.38 143 ASP A N 1
ATOM 1089 C CA . ASP A 1 143 ? 29.604 4.318 -40.563 1.00 72.38 143 ASP A CA 1
ATOM 1090 C C . ASP A 1 143 ? 30.818 3.925 -39.690 1.00 72.38 143 ASP A C 1
ATOM 1092 O O . ASP A 1 143 ? 31.608 3.064 -40.087 1.00 72.38 143 ASP A O 1
ATOM 1096 N N . THR A 1 144 ? 30.997 4.532 -38.510 1.00 76.94 144 THR A N 1
ATOM 1097 C CA . THR A 1 144 ? 32.190 4.359 -37.651 1.00 76.94 144 THR A CA 1
ATOM 1098 C C . THR A 1 144 ? 31.914 3.616 -36.343 1.00 76.94 144 THR A C 1
ATOM 1100 O O . THR A 1 144 ? 32.857 3.177 -35.676 1.00 76.94 144 THR A O 1
ATOM 1103 N N . VAL A 1 145 ? 30.645 3.424 -35.970 1.00 80.94 145 VAL A N 1
ATOM 1104 C CA . VAL A 1 145 ? 30.269 2.724 -34.734 1.00 80.94 145 VAL A CA 1
ATOM 1105 C C . VAL A 1 145 ? 30.654 1.240 -34.788 1.00 80.94 145 VAL A C 1
ATOM 1107 O O . VAL A 1 145 ? 30.358 0.502 -35.727 1.00 80.94 145 VAL A O 1
ATOM 1110 N N . SER A 1 146 ? 31.313 0.772 -33.725 1.00 84.06 146 SER A N 1
ATOM 1111 C CA . SER A 1 146 ? 31.619 -0.651 -33.543 1.00 84.06 146 SER A CA 1
ATOM 1112 C C . SER A 1 146 ? 30.330 -1.465 -33.397 1.00 84.06 146 SER A C 1
ATOM 1114 O O . SER A 1 146 ? 29.479 -1.118 -32.581 1.00 84.06 146 SER A O 1
ATOM 1116 N N . ARG A 1 147 ? 30.220 -2.595 -34.111 1.00 84.31 147 ARG A N 1
ATOM 1117 C CA . ARG A 1 147 ? 29.033 -3.478 -34.072 1.00 84.31 147 ARG A CA 1
ATOM 1118 C C . ARG A 1 147 ? 28.645 -3.934 -32.659 1.00 84.31 147 ARG A C 1
ATOM 1120 O O . ARG A 1 147 ? 27.468 -4.134 -32.392 1.00 84.31 147 ARG A O 1
ATOM 1127 N N . GLU A 1 148 ? 29.624 -4.080 -31.768 1.00 86.94 148 GLU A N 1
ATOM 1128 C CA . GLU A 1 148 ? 29.403 -4.411 -30.351 1.00 86.94 148 GLU A CA 1
ATOM 1129 C C . GLU A 1 148 ? 28.685 -3.276 -29.605 1.00 86.94 148 GLU A C 1
ATOM 1131 O O . GLU A 1 148 ? 27.688 -3.513 -28.935 1.00 86.94 148 GLU A O 1
ATOM 1136 N N . LEU A 1 149 ? 29.119 -2.024 -29.795 1.00 87.31 149 LEU A N 1
ATOM 1137 C CA . LEU A 1 149 ? 28.501 -0.860 -29.154 1.00 87.31 149 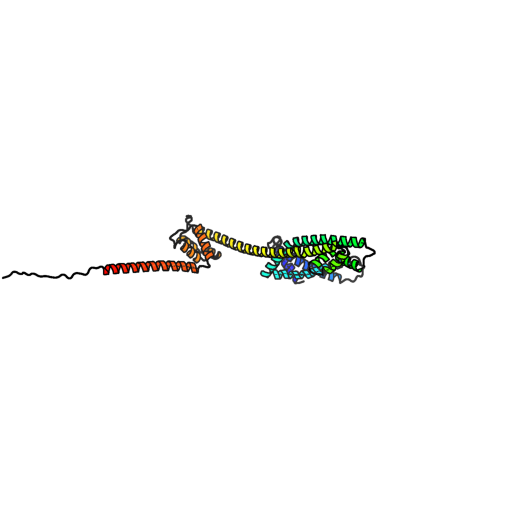LEU A CA 1
ATOM 1138 C C . LEU A 1 149 ? 27.075 -0.618 -29.666 1.00 87.31 149 LEU A C 1
ATOM 1140 O O . LEU A 1 149 ? 26.194 -0.25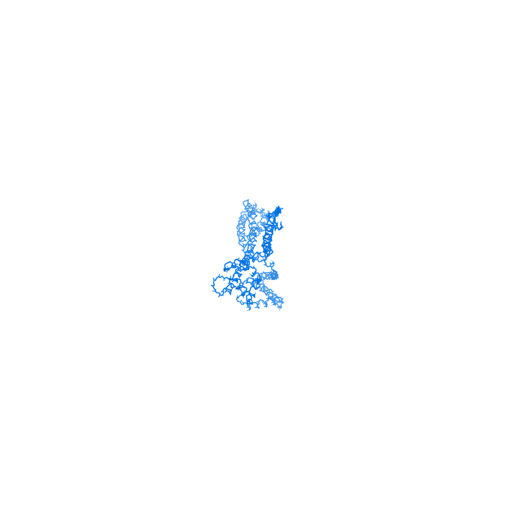8 -28.890 1.00 87.31 149 LEU A O 1
ATOM 1144 N N . GLU A 1 150 ? 26.835 -0.828 -30.962 1.00 89.38 150 GLU A N 1
ATOM 1145 C CA . GLU A 1 150 ? 25.484 -0.758 -31.522 1.00 89.38 150 GLU A CA 1
ATOM 1146 C C . GLU A 1 150 ? 24.561 -1.828 -30.915 1.00 89.38 150 GLU A C 1
ATOM 1148 O O . GLU A 1 150 ? 23.402 -1.530 -30.613 1.00 89.38 150 GLU A O 1
ATOM 1153 N N . ALA A 1 151 ? 25.056 -3.055 -30.721 1.00 89.88 151 ALA A N 1
ATOM 1154 C CA . ALA A 1 151 ? 24.288 -4.124 -30.091 1.00 89.88 151 ALA A CA 1
ATOM 1155 C C . ALA A 1 151 ? 23.922 -3.766 -28.641 1.00 89.88 151 ALA A C 1
ATOM 1157 O O . ALA A 1 151 ? 22.741 -3.816 -28.297 1.00 89.88 151 ALA A O 1
ATOM 1158 N N . ASP A 1 152 ? 24.891 -3.296 -27.849 1.00 90.75 152 ASP A N 1
ATOM 1159 C CA . ASP A 1 152 ? 24.676 -2.881 -26.456 1.00 90.75 152 ASP A CA 1
ATOM 1160 C C . ASP A 1 152 ? 23.682 -1.708 -26.355 1.00 90.75 152 ASP A C 1
ATOM 1162 O O . ASP A 1 152 ? 22.779 -1.698 -25.513 1.00 90.75 152 ASP A O 1
ATOM 1166 N N . LEU A 1 153 ? 23.802 -0.710 -27.241 1.00 91.75 153 LEU A N 1
ATOM 1167 C CA . LEU A 1 153 ? 22.872 0.422 -27.287 1.00 91.75 153 LEU A CA 1
ATOM 1168 C C . LEU A 1 153 ? 21.455 -0.021 -27.661 1.00 91.75 153 LEU A C 1
ATOM 1170 O O . LEU A 1 153 ? 20.492 0.477 -27.085 1.00 91.75 153 LEU A O 1
ATOM 1174 N N . ARG A 1 154 ? 21.292 -0.967 -28.591 1.00 90.81 154 ARG A N 1
ATOM 1175 C CA . ARG A 1 154 ? 19.967 -1.493 -28.959 1.00 90.81 154 ARG A CA 1
ATOM 1176 C C . ARG A 1 154 ? 19.366 -2.371 -27.863 1.00 90.81 154 ARG A C 1
ATOM 1178 O O . ARG A 1 154 ? 18.155 -2.302 -27.655 1.00 90.81 154 ARG A O 1
ATOM 1185 N N . GLU A 1 155 ? 20.184 -3.155 -27.167 1.00 91.62 155 GLU A N 1
ATOM 1186 C CA . GLU A 1 155 ? 19.753 -4.031 -26.076 1.00 91.62 155 GLU A CA 1
ATOM 1187 C C . GLU A 1 155 ? 19.221 -3.223 -24.889 1.00 91.62 155 GLU A C 1
ATOM 1189 O O . GLU A 1 155 ? 18.072 -3.408 -24.476 1.00 91.62 155 GLU A O 1
ATOM 1194 N N . TYR A 1 156 ? 20.010 -2.267 -24.391 1.00 92.81 156 TYR A N 1
ATOM 1195 C CA . TYR A 1 156 ? 19.641 -1.508 -23.195 1.00 92.81 156 TYR A CA 1
ATOM 1196 C C . TYR A 1 156 ? 18.816 -0.254 -23.498 1.00 92.81 156 TYR A C 1
ATOM 1198 O O . TYR A 1 156 ? 17.921 0.082 -22.718 1.00 92.81 156 TYR A O 1
ATOM 1206 N N . TRP A 1 157 ? 19.072 0.412 -24.631 1.00 95.00 157 TRP A N 1
ATOM 1207 C CA . TRP A 1 157 ? 18.596 1.771 -24.938 1.00 95.00 157 TRP A CA 1
ATOM 1208 C C . TRP A 1 157 ? 17.842 1.889 -26.277 1.00 95.00 157 TRP A C 1
ATOM 1210 O O . TRP A 1 157 ? 17.576 2.993 -26.749 1.00 95.00 157 TRP A O 1
ATOM 1220 N N . GLY A 1 158 ? 17.457 0.764 -26.897 1.00 91.00 158 GLY A N 1
ATOM 1221 C CA . GLY A 1 158 ? 16.862 0.756 -28.242 1.00 91.00 158 GLY A CA 1
ATOM 1222 C C . GLY A 1 158 ? 15.433 1.309 -28.335 1.00 91.00 158 GLY A C 1
ATOM 1223 O O . GLY A 1 158 ? 15.018 1.803 -29.381 1.00 91.00 158 GLY A O 1
ATOM 1224 N N . SER A 1 159 ? 14.658 1.237 -27.253 1.00 94.69 159 SER A N 1
ATOM 1225 C CA . SER A 1 159 ? 13.298 1.775 -27.159 1.00 94.69 159 SER A CA 1
ATOM 1226 C C . SER A 1 159 ? 13.025 2.333 -25.766 1.00 94.69 159 SER A C 1
ATOM 1228 O O . SER A 1 159 ? 13.736 2.034 -24.804 1.00 94.69 159 SER A O 1
ATOM 1230 N N . VAL A 1 160 ? 11.956 3.118 -25.623 1.00 94.56 160 VAL A N 1
ATOM 1231 C CA . VAL A 1 160 ? 11.591 3.691 -24.318 1.00 94.56 160 VAL A CA 1
ATOM 1232 C C . VAL A 1 160 ? 11.226 2.592 -23.319 1.00 94.56 160 VAL A C 1
ATOM 1234 O O . VAL A 1 160 ? 11.680 2.633 -22.181 1.00 94.56 160 VAL A O 1
ATOM 1237 N N . SER A 1 161 ? 10.482 1.564 -23.741 1.00 93.75 161 SER A N 1
ATOM 1238 C CA . SER A 1 161 ? 10.122 0.445 -22.864 1.00 93.75 161 SER A CA 1
ATOM 1239 C C . SER A 1 161 ? 11.333 -0.387 -22.445 1.00 93.75 161 SER A C 1
ATOM 1241 O O . SER A 1 161 ? 11.416 -0.776 -21.283 1.00 93.75 161 SER A O 1
ATOM 1243 N N . THR A 1 162 ? 12.283 -0.641 -23.356 1.00 93.62 162 THR A N 1
ATOM 1244 C CA . THR A 1 162 ? 13.522 -1.358 -23.007 1.00 93.62 162 THR A CA 1
ATOM 1245 C C . THR A 1 162 ? 14.389 -0.517 -22.079 1.00 93.62 162 THR A C 1
ATOM 1247 O O . THR A 1 162 ? 14.868 -1.039 -21.086 1.00 93.62 162 THR A O 1
ATOM 1250 N N . SER A 1 163 ? 14.482 0.795 -22.302 1.00 95.38 163 SER A N 1
ATOM 1251 C CA . SER A 1 163 ? 15.231 1.711 -21.430 1.00 95.38 163 SER A CA 1
ATOM 1252 C C . SER A 1 163 ? 14.634 1.790 -20.028 1.00 95.38 163 SER A C 1
ATOM 1254 O O . SER A 1 163 ? 15.358 1.720 -19.041 1.00 95.38 163 SER A O 1
ATOM 1256 N N . MET A 1 164 ? 13.305 1.874 -19.916 1.00 95.12 164 MET A N 1
ATOM 1257 C CA . MET A 1 164 ? 12.616 1.809 -18.623 1.00 95.12 164 MET A CA 1
ATOM 1258 C C . MET A 1 164 ? 12.851 0.465 -17.921 1.00 95.12 164 MET A C 1
ATOM 1260 O O . MET A 1 164 ? 13.035 0.440 -16.707 1.00 95.12 164 MET A O 1
ATOM 1264 N N . HIS A 1 165 ? 12.882 -0.643 -18.668 1.00 94.25 165 HIS A N 1
ATOM 1265 C CA . HIS A 1 165 ? 13.202 -1.966 -18.131 1.00 94.25 165 HIS A CA 1
ATOM 1266 C C . HIS A 1 165 ? 14.666 -2.069 -17.669 1.00 94.25 165 HIS A C 1
ATOM 1268 O O . HIS A 1 165 ? 14.920 -2.580 -16.583 1.00 94.25 165 HIS A O 1
ATOM 1274 N N . SER A 1 166 ? 15.621 -1.531 -18.430 1.00 94.56 166 SER A N 1
ATOM 1275 C CA . SER A 1 166 ? 17.039 -1.446 -18.051 1.00 94.56 166 SER A CA 1
ATOM 1276 C C . SER A 1 166 ? 17.222 -0.618 -16.780 1.00 94.56 166 SER A C 1
ATOM 1278 O O . SER A 1 166 ? 17.865 -1.064 -15.836 1.00 94.56 166 SER A O 1
ATOM 1280 N N . LEU A 1 167 ? 16.573 0.549 -16.697 1.00 94.75 167 LEU A N 1
ATOM 1281 C CA . LEU A 1 167 ? 16.577 1.387 -15.496 1.00 94.75 167 LEU A CA 1
ATOM 1282 C C . LEU A 1 167 ? 15.960 0.664 -14.292 1.00 94.75 167 LEU A C 1
ATOM 1284 O O . LEU A 1 167 ? 16.493 0.759 -13.192 1.00 94.75 167 LEU A O 1
ATOM 1288 N N . PHE A 1 168 ? 14.883 -0.098 -14.495 1.00 93.06 168 PHE A N 1
ATOM 1289 C CA . PHE A 1 168 ? 14.295 -0.943 -13.455 1.00 93.06 168 PHE A CA 1
ATOM 1290 C C . PHE A 1 168 ? 15.263 -2.047 -12.997 1.00 93.06 168 PHE A C 1
ATOM 1292 O O . PHE A 1 168 ? 15.441 -2.238 -11.794 1.00 93.06 168 PHE A O 1
ATOM 1299 N N . MET A 1 169 ? 15.931 -2.741 -13.923 1.00 93.31 169 MET A N 1
ATOM 1300 C CA . MET A 1 169 ? 16.929 -3.764 -13.589 1.00 93.31 169 MET A CA 1
ATOM 1301 C C . MET A 1 169 ? 18.121 -3.172 -12.831 1.00 93.31 169 MET A C 1
ATOM 1303 O O . MET A 1 169 ? 18.513 -3.730 -11.809 1.00 93.31 169 MET A O 1
ATOM 1307 N N . ALA A 1 170 ? 18.635 -2.014 -13.250 1.00 93.62 170 ALA A N 1
ATOM 1308 C CA . ALA A 1 170 ? 19.712 -1.322 -12.542 1.00 93.62 170 ALA A CA 1
ATOM 1309 C C . ALA A 1 170 ? 19.295 -0.876 -11.127 1.00 93.62 170 ALA A C 1
ATOM 1311 O O . ALA A 1 170 ? 20.094 -0.910 -10.195 1.00 93.62 170 ALA A O 1
ATOM 1312 N N . SER A 1 171 ? 18.032 -0.479 -10.958 1.00 92.19 171 SER A N 1
ATOM 1313 C CA . SER A 1 171 ? 17.452 -0.024 -9.692 1.00 92.19 171 SER A CA 1
ATOM 1314 C C . SER A 1 171 ? 17.218 -1.154 -8.677 1.00 92.19 171 SER A C 1
ATOM 1316 O O . SER A 1 171 ? 17.488 -0.985 -7.487 1.00 92.19 171 SER A O 1
ATOM 1318 N N . PHE A 1 172 ? 16.714 -2.307 -9.120 1.00 90.38 172 PHE A N 1
ATOM 1319 C CA . PHE A 1 172 ? 16.356 -3.431 -8.242 1.00 90.38 172 PHE A CA 1
ATOM 1320 C C . PHE A 1 172 ? 17.431 -4.527 -8.152 1.00 90.38 172 PHE A C 1
ATOM 1322 O O . PHE A 1 172 ? 17.204 -5.544 -7.499 1.00 90.38 172 PHE A O 1
ATOM 1329 N N . GLY A 1 173 ? 18.596 -4.326 -8.776 1.00 86.75 173 GLY A N 1
ATOM 1330 C CA . GLY A 1 173 ? 19.707 -5.282 -8.743 1.00 86.75 173 GLY A CA 1
ATOM 1331 C C . GLY A 1 173 ? 19.499 -6.503 -9.644 1.00 86.75 173 GLY A C 1
ATOM 1332 O O . GLY A 1 173 ? 19.911 -7.603 -9.290 1.00 86.75 173 GLY A O 1
ATOM 1333 N N . GLY A 1 174 ? 18.821 -6.326 -10.780 1.00 89.50 174 GLY A N 1
ATOM 1334 C CA . GLY A 1 174 ? 18.639 -7.370 -11.791 1.00 89.50 174 GLY A CA 1
ATOM 1335 C C . GLY A 1 174 ? 19.897 -7.638 -12.622 1.00 89.50 174 GLY A C 1
ATOM 1336 O O . GLY A 1 174 ? 20.166 -8.787 -12.955 1.00 89.50 174 GLY A O 1
ATOM 1337 N N . ASP A 1 175 ? 20.667 -6.592 -12.924 1.00 90.12 175 ASP A N 1
ATOM 1338 C CA . ASP A 1 175 ? 21.957 -6.667 -13.618 1.00 90.12 175 ASP A CA 1
ATOM 1339 C C . ASP A 1 175 ? 22.875 -5.534 -13.130 1.00 90.12 175 ASP A C 1
ATOM 1341 O O . ASP A 1 175 ? 22.412 -4.539 -12.556 1.00 90.12 175 ASP A O 1
ATOM 1345 N N . ASP A 1 176 ? 24.178 -5.686 -13.345 1.00 91.19 176 ASP A N 1
ATOM 1346 C CA . ASP A 1 176 ? 25.176 -4.706 -12.950 1.00 91.19 176 ASP A CA 1
ATOM 1347 C C . ASP A 1 176 ? 24.994 -3.412 -13.747 1.00 91.19 176 ASP A C 1
ATOM 1349 O O . ASP A 1 176 ? 25.235 -3.337 -14.954 1.00 91.19 176 ASP A O 1
ATOM 1353 N N . TRP A 1 177 ? 24.668 -2.329 -13.034 1.00 92.12 177 TRP A N 1
ATOM 1354 C CA . TRP A 1 177 ? 24.504 -0.987 -13.607 1.00 92.12 177 TRP A CA 1
ATOM 1355 C C . TRP A 1 177 ? 25.722 -0.531 -14.429 1.00 92.12 177 TRP A C 1
ATOM 1357 O O . TRP A 1 177 ? 25.595 0.311 -15.317 1.00 92.12 177 TRP A O 1
ATOM 1367 N N . LYS A 1 178 ? 26.906 -1.100 -14.163 1.00 92.25 178 LYS A N 1
ATOM 1368 C CA . LYS A 1 178 ? 28.139 -0.859 -14.919 1.00 92.25 178 LYS A CA 1
ATOM 1369 C C . LYS A 1 178 ? 28.005 -1.255 -16.393 1.00 92.25 178 LYS A C 1
ATOM 1371 O O . LYS A 1 178 ? 28.495 -0.512 -17.242 1.00 92.25 178 LYS A O 1
ATOM 1376 N N . HIS A 1 179 ? 27.369 -2.386 -16.699 1.00 92.00 179 HIS A N 1
ATOM 1377 C CA . HIS A 1 179 ? 27.197 -2.853 -18.080 1.00 92.00 179 HIS A CA 1
ATOM 1378 C C . HIS A 1 179 ? 26.277 -1.920 -18.865 1.00 92.00 179 HIS A C 1
ATOM 1380 O O . HIS A 1 179 ? 26.587 -1.556 -19.993 1.00 92.00 179 HIS A O 1
ATOM 1386 N N . MET A 1 180 ? 25.223 -1.421 -18.221 1.00 92.44 180 MET A N 1
ATOM 1387 C CA . MET A 1 180 ? 24.283 -0.469 -18.819 1.00 92.44 180 MET A CA 1
ATOM 1388 C C . MET A 1 180 ? 24.884 0.934 -18.987 1.00 92.44 180 MET A C 1
ATOM 1390 O O . MET A 1 180 ? 24.567 1.640 -19.946 1.00 92.44 180 MET A O 1
ATOM 1394 N N . ALA A 1 181 ? 25.778 1.338 -18.078 1.00 93.69 181 ALA A N 1
ATOM 1395 C CA . ALA A 1 181 ? 26.471 2.622 -18.140 1.00 93.69 181 ALA A CA 1
ATOM 1396 C C . ALA A 1 181 ? 27.585 2.652 -19.198 1.00 93.69 181 ALA A C 1
ATOM 1398 O O . ALA A 1 181 ? 27.832 3.699 -19.795 1.00 93.69 181 ALA A O 1
ATOM 1399 N N . ALA A 1 182 ? 28.276 1.530 -19.429 1.00 92.31 182 ALA A N 1
ATOM 1400 C CA . ALA A 1 182 ? 29.404 1.433 -20.357 1.00 92.31 182 ALA A CA 1
ATOM 1401 C C . ALA A 1 182 ? 29.120 1.985 -21.774 1.00 92.31 182 ALA A C 1
ATOM 1403 O O . ALA A 1 182 ? 29.927 2.795 -22.242 1.00 92.31 182 ALA A O 1
ATOM 1404 N N . PRO A 1 183 ? 28.003 1.640 -22.450 1.00 92.06 183 PRO A N 1
ATOM 1405 C CA . PRO A 1 183 ? 27.688 2.208 -23.758 1.00 92.06 183 PRO A CA 1
ATOM 1406 C C . PRO A 1 183 ? 27.351 3.706 -23.681 1.00 92.06 183 PRO A C 1
ATOM 1408 O O . PRO A 1 183 ? 27.761 4.465 -24.557 1.00 92.06 183 PRO A O 1
ATOM 1411 N N . LEU A 1 184 ? 26.704 4.175 -22.605 1.00 92.88 184 LEU A N 1
ATOM 1412 C CA . LEU A 1 184 ? 26.372 5.597 -22.425 1.00 92.88 184 LEU A CA 1
ATOM 1413 C C . LEU A 1 184 ? 27.613 6.484 -22.265 1.00 92.88 184 LEU A C 1
ATOM 1415 O O . LEU A 1 184 ? 27.631 7.603 -22.772 1.00 92.88 184 LEU A O 1
ATOM 1419 N N . TRP A 1 185 ? 28.670 5.988 -21.613 1.00 93.75 185 TRP A N 1
ATOM 1420 C CA . TRP A 1 185 ? 29.945 6.711 -21.520 1.00 93.75 185 TRP A CA 1
ATOM 1421 C C . TRP A 1 185 ? 30.613 6.921 -22.879 1.00 93.75 185 TRP A C 1
ATOM 1423 O O . TRP A 1 185 ? 31.317 7.916 -23.050 1.00 93.75 185 TRP A O 1
ATOM 1433 N N . ARG A 1 186 ? 30.393 6.006 -23.833 1.00 89.12 186 ARG A N 1
ATOM 1434 C CA . ARG A 1 186 ? 30.918 6.119 -25.201 1.00 89.12 186 ARG A CA 1
ATOM 1435 C C . ARG A 1 186 ? 30.090 7.067 -26.065 1.00 89.12 186 ARG A C 1
ATOM 1437 O O . ARG A 1 186 ? 30.676 7.805 -26.842 1.00 89.12 186 ARG A O 1
ATOM 1444 N N . VAL A 1 187 ? 28.769 7.095 -25.871 1.00 88.88 187 VAL A N 1
ATOM 1445 C CA . VAL A 1 187 ? 27.866 8.070 -26.513 1.00 88.88 187 VAL A CA 1
ATOM 1446 C C . VAL A 1 187 ? 28.193 9.498 -26.070 1.00 88.88 187 VAL A C 1
ATOM 1448 O O . VAL A 1 187 ? 28.222 10.424 -26.874 1.00 88.88 187 VAL A O 1
ATOM 1451 N N . GLY A 1 188 ? 28.452 9.698 -24.776 1.00 89.62 188 GLY A N 1
ATOM 1452 C CA . GLY A 1 188 ? 28.928 10.977 -24.268 1.00 89.62 188 GLY A CA 1
ATOM 1453 C C . GLY A 1 188 ? 28.972 11.037 -22.747 1.00 89.62 188 GLY A C 1
ATOM 1454 O O . GLY A 1 188 ? 28.081 10.543 -22.054 1.00 89.62 188 GLY A O 1
ATOM 1455 N N . ALA A 1 189 ? 29.979 11.728 -22.210 1.00 92.00 189 ALA A N 1
ATOM 1456 C CA . ALA A 1 189 ? 30.172 11.851 -20.764 1.00 92.00 189 ALA A CA 1
ATOM 1457 C C . ALA A 1 189 ? 28.939 12.425 -20.040 1.00 92.00 189 ALA A C 1
ATOM 1459 O O . ALA A 1 189 ? 28.630 12.000 -18.929 1.00 92.00 189 ALA A O 1
ATOM 1460 N N . ALA A 1 190 ? 28.195 13.337 -20.679 1.00 93.25 190 ALA A N 1
ATOM 1461 C CA . ALA A 1 190 ? 26.965 13.900 -20.125 1.00 93.25 190 ALA A CA 1
ATOM 1462 C C . ALA A 1 190 ? 25.890 12.830 -19.854 1.00 93.25 190 ALA A C 1
ATOM 1464 O O . ALA A 1 190 ? 25.268 12.853 -18.794 1.00 93.25 190 ALA A O 1
ATOM 1465 N N . TYR A 1 191 ? 25.708 11.862 -20.760 1.00 93.25 191 TYR A N 1
ATOM 1466 C CA . TYR A 1 191 ? 24.753 10.763 -20.580 1.00 93.25 191 TYR A CA 1
ATOM 1467 C C . TYR A 1 191 ? 25.218 9.773 -19.508 1.00 93.25 191 TYR A C 1
ATOM 1469 O O . TYR A 1 191 ? 24.403 9.308 -18.714 1.00 93.25 191 TYR A O 1
ATOM 1477 N N . GLY A 1 192 ? 26.528 9.516 -19.421 1.00 93.19 192 GLY A N 1
ATOM 1478 C CA . GLY A 1 192 ? 27.119 8.739 -18.328 1.00 93.19 192 GLY A CA 1
ATOM 1479 C C . GLY A 1 192 ? 26.868 9.370 -16.951 1.00 93.19 192 GLY A C 1
ATOM 1480 O O . GLY A 1 192 ? 26.391 8.697 -16.035 1.00 93.19 192 GLY A O 1
ATOM 1481 N N . PHE A 1 193 ? 27.096 10.681 -16.811 1.00 95.31 193 PHE A N 1
ATOM 1482 C CA . PHE A 1 193 ? 26.779 11.416 -15.580 1.00 95.31 193 PHE A CA 1
ATOM 1483 C C . PHE A 1 193 ? 25.276 11.453 -15.283 1.00 95.31 193 PHE A C 1
ATOM 1485 O O . PHE A 1 193 ? 24.884 11.298 -14.127 1.00 95.31 193 PHE A O 1
ATOM 1492 N N . LEU A 1 194 ? 24.430 11.613 -16.304 1.00 95.00 194 LEU A N 1
ATOM 1493 C CA . LEU A 1 194 ? 22.975 11.581 -16.149 1.00 95.00 194 LEU A CA 1
ATOM 1494 C C . LEU A 1 194 ? 22.486 10.214 -15.641 1.00 95.00 194 LEU A C 1
ATOM 1496 O O . LEU A 1 194 ? 21.598 10.155 -14.791 1.00 95.00 194 LEU A O 1
ATOM 1500 N N . PHE A 1 195 ? 23.087 9.117 -16.109 1.00 95.56 195 PHE A N 1
ATOM 1501 C CA . PHE A 1 195 ? 22.798 7.771 -15.611 1.00 95.56 195 PHE A CA 1
ATOM 1502 C C . PHE A 1 195 ? 23.237 7.587 -14.154 1.00 95.56 195 PHE A C 1
ATOM 1504 O O . PHE A 1 195 ? 22.463 7.089 -13.339 1.00 95.56 195 PHE A O 1
ATOM 1511 N N . LEU A 1 196 ? 24.432 8.059 -13.781 1.00 94.81 196 LEU A N 1
ATOM 1512 C CA . LEU A 1 196 ? 24.864 8.045 -12.378 1.00 94.81 196 LEU A CA 1
ATOM 1513 C C . LEU A 1 196 ? 23.942 8.875 -11.477 1.00 94.81 196 LEU A C 1
ATOM 1515 O O . LEU A 1 196 ? 23.641 8.452 -10.361 1.00 94.81 196 LEU A O 1
ATOM 1519 N N . LEU A 1 197 ? 23.458 10.023 -11.961 1.00 95.25 197 LEU A N 1
ATOM 1520 C CA . LEU A 1 197 ? 22.482 10.843 -11.246 1.00 95.25 197 LEU A CA 1
ATOM 1521 C C . LEU A 1 197 ? 21.173 10.078 -11.018 1.00 95.25 197 LEU A C 1
ATOM 1523 O O . LEU A 1 197 ? 20.638 10.133 -9.914 1.00 95.25 197 LEU A O 1
ATOM 1527 N N . TYR A 1 198 ? 20.681 9.337 -12.018 1.00 95.25 198 TYR A N 1
ATOM 1528 C CA . TYR A 1 198 ? 19.504 8.477 -11.861 1.00 95.25 198 TYR A CA 1
ATOM 1529 C C . TYR A 1 198 ? 19.722 7.408 -10.782 1.00 95.25 198 TYR A C 1
ATOM 1531 O O . TYR A 1 198 ? 18.875 7.243 -9.906 1.00 95.25 198 TYR A O 1
ATOM 1539 N N . ILE A 1 199 ? 20.866 6.716 -10.801 1.00 94.75 199 ILE A N 1
ATOM 1540 C CA . ILE A 1 199 ? 21.191 5.685 -9.805 1.00 94.75 199 ILE A CA 1
ATOM 1541 C C . ILE A 1 199 ? 21.292 6.291 -8.398 1.00 94.75 199 ILE A C 1
ATOM 1543 O O . ILE A 1 199 ? 20.715 5.757 -7.450 1.00 94.75 199 ILE A O 1
ATOM 1547 N N . GLY A 1 200 ? 21.959 7.439 -8.259 1.00 94.06 200 GLY A N 1
ATOM 1548 C CA . GLY A 1 200 ? 22.028 8.172 -6.995 1.00 94.06 200 GLY A CA 1
ATOM 1549 C C . GLY A 1 200 ? 20.646 8.606 -6.503 1.00 94.06 200 GLY A C 1
ATOM 1550 O O . GLY A 1 200 ? 20.298 8.371 -5.349 1.00 94.06 200 GLY A O 1
ATOM 1551 N N . PHE A 1 201 ? 19.819 9.169 -7.386 1.00 92.31 201 PHE A N 1
ATOM 1552 C CA . PHE A 1 201 ? 18.438 9.540 -7.076 1.00 92.31 201 PHE A CA 1
ATOM 1553 C C . PHE A 1 201 ? 17.604 8.329 -6.635 1.00 92.31 201 PHE A C 1
ATOM 1555 O O . PHE A 1 201 ? 16.866 8.412 -5.652 1.00 92.31 201 PHE A O 1
ATOM 1562 N N . TRP A 1 202 ? 17.755 7.186 -7.306 1.00 93.12 202 TRP A N 1
ATOM 1563 C CA . TRP A 1 202 ? 17.069 5.952 -6.943 1.00 93.12 202 TRP A CA 1
ATOM 1564 C C . TRP A 1 202 ? 17.412 5.504 -5.517 1.00 93.12 202 TRP A C 1
ATOM 1566 O O . TRP A 1 202 ? 16.510 5.332 -4.697 1.00 93.12 202 TRP A O 1
ATOM 1576 N N . PHE A 1 203 ? 18.700 5.358 -5.195 1.00 91.88 203 PHE A N 1
ATOM 1577 C CA . PHE A 1 203 ? 19.119 4.868 -3.880 1.00 91.88 203 PHE A CA 1
ATOM 1578 C C . PHE A 1 203 ? 18.886 5.888 -2.759 1.00 91.88 203 PHE A C 1
ATOM 1580 O O . PHE A 1 203 ? 18.448 5.512 -1.674 1.00 91.88 203 PHE A O 1
ATOM 1587 N N . CYS A 1 204 ? 19.145 7.175 -3.000 1.00 92.44 204 CYS A N 1
ATOM 1588 C CA . CYS A 1 204 ? 19.032 8.201 -1.964 1.00 92.44 204 CYS A CA 1
ATOM 1589 C C . CYS A 1 204 ? 17.591 8.655 -1.720 1.00 92.44 204 CYS A C 1
ATOM 1591 O O . CYS A 1 204 ? 17.241 8.955 -0.579 1.00 92.44 204 CYS A O 1
ATOM 1593 N N . VAL A 1 205 ? 16.762 8.728 -2.765 1.00 90.50 205 VAL A N 1
ATOM 1594 C CA . VAL A 1 205 ? 15.405 9.282 -2.669 1.00 90.50 205 VAL A CA 1
ATOM 1595 C C . VAL A 1 205 ? 14.372 8.178 -2.788 1.00 90.50 205 VAL A C 1
ATOM 1597 O O . VAL A 1 205 ? 13.585 7.985 -1.866 1.00 90.50 205 VAL A O 1
ATOM 1600 N N . VAL A 1 206 ? 14.363 7.432 -3.892 1.00 90.56 206 VAL A N 1
ATOM 1601 C CA . VAL A 1 206 ? 13.243 6.532 -4.202 1.00 90.56 206 VAL A CA 1
ATOM 1602 C C . VAL A 1 206 ? 13.175 5.339 -3.250 1.00 90.56 206 VAL A C 1
ATOM 1604 O O . VAL A 1 206 ? 12.131 5.110 -2.641 1.00 90.56 206 VAL A O 1
ATOM 1607 N N . ALA A 1 207 ? 14.277 4.608 -3.075 1.00 90.25 207 ALA A N 1
ATOM 1608 C CA . ALA A 1 207 ? 14.337 3.442 -2.194 1.00 90.25 207 ALA A CA 1
ATOM 1609 C C . ALA A 1 207 ? 14.014 3.813 -0.735 1.00 90.25 207 ALA A C 1
ATOM 1611 O O . ALA A 1 207 ? 13.241 3.126 -0.061 1.00 90.25 207 ALA A O 1
ATOM 1612 N N . ASN A 1 208 ? 14.536 4.954 -0.277 1.00 89.75 208 ASN A N 1
ATOM 1613 C CA . ASN A 1 208 ? 14.265 5.484 1.057 1.00 89.75 208 ASN A CA 1
ATOM 1614 C C . ASN A 1 208 ? 12.810 5.944 1.213 1.00 89.75 208 ASN A C 1
ATOM 1616 O O . ASN A 1 208 ? 12.202 5.687 2.247 1.00 89.75 208 ASN A O 1
ATOM 1620 N N . THR A 1 209 ? 12.218 6.556 0.183 1.00 87.19 209 THR A N 1
ATOM 1621 C CA . THR A 1 209 ? 10.807 6.980 0.199 1.00 87.19 209 THR A CA 1
ATOM 1622 C C . THR A 1 209 ? 9.865 5.780 0.230 1.00 87.19 209 THR A C 1
ATOM 1624 O O . THR A 1 209 ? 8.911 5.780 1.000 1.00 87.19 209 THR A O 1
ATOM 1627 N N . LEU A 1 210 ? 10.135 4.733 -0.560 1.00 84.56 210 LEU A N 1
ATOM 1628 C CA . LEU A 1 210 ? 9.352 3.494 -0.518 1.00 84.56 210 LEU A CA 1
ATOM 1629 C C . LEU A 1 210 ? 9.425 2.847 0.867 1.00 84.56 210 LEU A C 1
ATOM 1631 O O . LEU A 1 210 ? 8.395 2.481 1.428 1.00 84.56 210 LEU A O 1
ATOM 1635 N N . THR A 1 211 ? 10.626 2.763 1.442 1.00 86.44 211 THR A N 1
ATOM 1636 C CA . THR A 1 211 ? 10.823 2.226 2.796 1.00 86.44 211 THR A CA 1
ATOM 1637 C C . THR A 1 211 ? 10.082 3.067 3.838 1.00 86.44 211 THR A C 1
ATOM 1639 O O . THR A 1 211 ? 9.360 2.516 4.666 1.00 86.44 211 THR A O 1
ATOM 1642 N N . GLY A 1 212 ? 10.186 4.398 3.758 1.00 88.12 212 GLY A N 1
ATOM 1643 C CA . GLY A 1 212 ? 9.467 5.327 4.631 1.00 88.12 212 GLY A CA 1
ATOM 1644 C C . GLY A 1 212 ? 7.950 5.178 4.532 1.00 88.12 212 GLY A C 1
ATOM 1645 O O . GLY A 1 212 ? 7.279 5.133 5.556 1.00 88.12 212 GLY A O 1
ATOM 1646 N N . LEU A 1 213 ? 7.407 4.999 3.323 1.00 84.44 213 LEU A N 1
ATOM 1647 C CA . LEU A 1 213 ? 5.977 4.767 3.119 1.00 84.44 213 LEU A CA 1
ATOM 1648 C C . LEU A 1 213 ? 5.507 3.463 3.778 1.00 84.44 213 LEU A C 1
ATOM 1650 O O . LEU A 1 213 ? 4.441 3.431 4.388 1.00 84.44 213 LEU A O 1
ATOM 1654 N N . PHE A 1 214 ? 6.287 2.385 3.676 1.00 77.06 214 PHE A N 1
ATOM 1655 C CA . PHE A 1 214 ? 5.949 1.125 4.342 1.00 77.06 214 PHE A CA 1
ATOM 1656 C C . PHE A 1 214 ? 5.944 1.260 5.866 1.00 77.06 214 PHE A C 1
ATOM 1658 O O . PHE A 1 214 ? 5.056 0.706 6.518 1.00 77.06 214 PHE A O 1
ATOM 1665 N N . VAL A 1 215 ? 6.900 2.004 6.427 1.00 84.69 215 VAL A N 1
ATOM 1666 C CA . VAL A 1 215 ? 6.935 2.302 7.866 1.00 84.69 215 VAL A CA 1
ATOM 1667 C C . VAL A 1 215 ? 5.710 3.121 8.267 1.00 84.69 215 VAL A C 1
ATOM 1669 O O . VAL A 1 215 ? 5.001 2.721 9.185 1.00 84.69 215 VAL A O 1
ATOM 1672 N N . GLU A 1 216 ? 5.403 4.188 7.529 1.00 83.75 216 GLU A N 1
ATOM 1673 C CA . GLU A 1 216 ? 4.259 5.069 7.783 1.00 83.75 216 GLU A CA 1
ATOM 1674 C C . GLU A 1 216 ? 2.935 4.296 7.791 1.00 83.75 216 GLU A C 1
ATOM 1676 O O . GLU A 1 216 ? 2.175 4.370 8.752 1.00 83.75 216 GLU A O 1
ATOM 1681 N N . VAL A 1 217 ? 2.670 3.478 6.766 1.00 77.81 217 VAL A N 1
ATOM 1682 C CA . VAL A 1 217 ? 1.424 2.695 6.709 1.00 77.81 217 VAL A CA 1
ATOM 1683 C C . VAL A 1 217 ? 1.367 1.653 7.829 1.00 77.81 217 VAL A C 1
ATOM 1685 O O . VAL A 1 217 ? 0.295 1.368 8.364 1.00 77.81 217 VAL A O 1
ATOM 1688 N N . THR A 1 218 ? 2.508 1.080 8.217 1.00 74.19 218 THR A N 1
ATOM 1689 C CA . THR A 1 218 ? 2.561 0.138 9.344 1.00 74.19 218 THR A CA 1
ATOM 1690 C C . THR A 1 218 ? 2.220 0.838 10.660 1.00 74.19 218 THR A C 1
ATOM 1692 O O . THR A 1 218 ? 1.444 0.295 11.445 1.00 74.19 218 THR A O 1
ATOM 1695 N N . MET A 1 219 ? 2.742 2.048 10.877 1.00 79.50 219 MET A N 1
ATOM 1696 C CA . MET A 1 219 ? 2.428 2.865 12.051 1.00 79.50 219 MET A CA 1
ATOM 1697 C C . MET A 1 219 ? 0.956 3.284 12.067 1.00 79.50 219 MET A C 1
ATOM 1699 O O . MET A 1 219 ? 0.273 3.052 13.059 1.00 79.50 219 MET A O 1
ATOM 1703 N N . GLN A 1 220 ? 0.427 3.779 10.946 1.00 77.19 220 GLN A N 1
ATOM 1704 C CA . GLN A 1 220 ? -0.983 4.165 10.8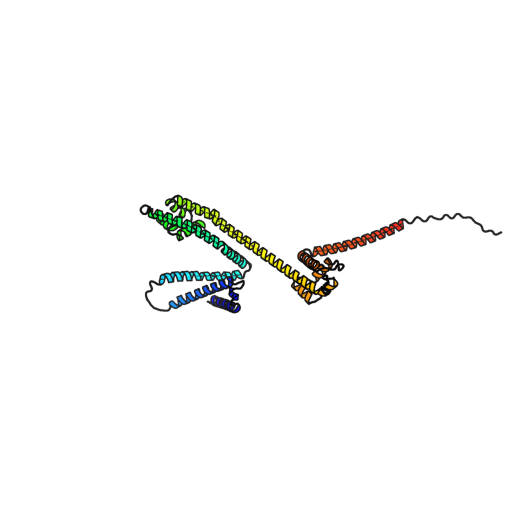34 1.00 77.19 220 GLN A CA 1
ATOM 1705 C C . GLN A 1 220 ? -1.934 2.991 11.090 1.00 77.19 220 GLN A C 1
ATOM 1707 O O . GLN A 1 220 ? -2.952 3.156 11.760 1.00 77.19 220 GLN A O 1
ATOM 1712 N N . ASN A 1 221 ? -1.609 1.790 10.604 1.00 71.31 221 ASN A N 1
ATOM 1713 C CA . ASN A 1 221 ? -2.408 0.596 10.885 1.00 71.31 221 ASN A CA 1
ATOM 1714 C C . ASN A 1 221 ? -2.367 0.211 12.373 1.00 71.31 221 ASN A C 1
ATOM 1716 O O . ASN A 1 221 ? -3.388 -0.216 12.906 1.00 71.31 221 ASN A O 1
ATOM 1720 N N . ALA A 1 222 ? -1.221 0.372 13.043 1.00 72.31 222 ALA A N 1
ATOM 1721 C CA . ALA A 1 222 ? -1.105 0.130 14.482 1.00 72.31 222 ALA A CA 1
ATOM 1722 C C . ALA A 1 222 ? -1.910 1.155 15.302 1.00 72.31 222 ALA A C 1
ATOM 1724 O O . ALA A 1 222 ? -2.592 0.783 16.258 1.00 72.31 222 ALA A O 1
ATOM 1725 N N . ASP A 1 223 ? -1.889 2.425 14.896 1.00 74.56 223 ASP A N 1
ATOM 1726 C CA . ASP A 1 223 ? -2.668 3.487 15.539 1.00 74.56 223 ASP A CA 1
ATOM 1727 C C . ASP A 1 223 ? -4.171 3.305 15.321 1.00 74.56 223 ASP A C 1
ATOM 1729 O O . ASP A 1 223 ? -4.957 3.479 16.250 1.00 74.56 223 ASP A O 1
ATOM 1733 N N . THR A 1 224 ? -4.572 2.888 14.119 1.00 72.12 224 THR A N 1
ATOM 1734 C CA . THR A 1 224 ? -5.974 2.596 13.799 1.00 72.12 224 THR A CA 1
ATOM 1735 C C . THR A 1 224 ? -6.499 1.440 14.654 1.00 72.12 224 THR A C 1
ATOM 1737 O O . THR A 1 224 ? -7.604 1.520 15.181 1.00 72.12 224 THR A O 1
ATOM 1740 N N . ASP A 1 225 ? -5.710 0.377 14.848 1.00 71.50 225 ASP A N 1
ATOM 1741 C CA . ASP A 1 225 ? -6.095 -0.745 15.720 1.00 71.50 225 ASP A CA 1
ATOM 1742 C C . ASP A 1 225 ? -6.280 -0.278 17.175 1.00 71.50 225 ASP A C 1
ATOM 1744 O O . ASP A 1 225 ? -7.254 -0.637 17.836 1.00 71.50 225 ASP A O 1
ATOM 1748 N N . ARG A 1 226 ? -5.408 0.619 17.655 1.00 70.81 226 ARG A N 1
ATOM 1749 C CA . ARG A 1 226 ? -5.544 1.240 18.979 1.00 70.81 226 ARG A CA 1
ATOM 1750 C C . ARG A 1 226 ? -6.784 2.131 19.090 1.00 70.81 226 ARG A C 1
ATOM 1752 O O . ARG A 1 226 ? -7.434 2.115 20.133 1.00 70.81 226 ARG A O 1
ATOM 1759 N N . GLN A 1 227 ? -7.108 2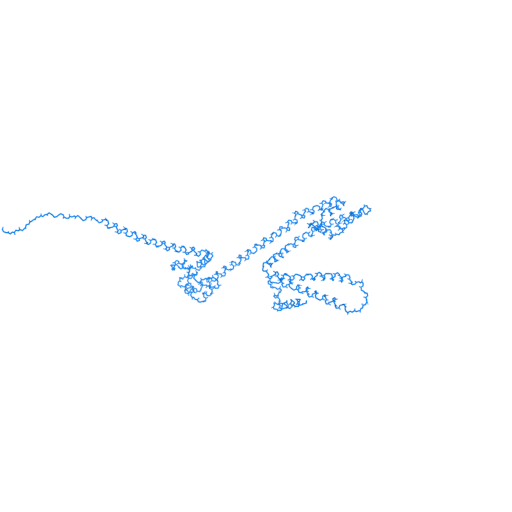.897 18.049 1.00 70.06 227 GLN A N 1
ATOM 1760 C CA . GLN A 1 227 ? -8.317 3.724 17.999 1.00 70.06 227 GLN A CA 1
ATOM 1761 C C . GLN A 1 227 ? -9.580 2.866 18.030 1.00 70.06 227 GLN A C 1
ATOM 1763 O O . GLN A 1 227 ? -10.455 3.151 18.835 1.00 70.06 227 GLN A O 1
ATOM 1768 N N . TYR A 1 228 ? -9.638 1.770 17.267 1.00 71.00 228 TYR A N 1
ATOM 1769 C CA . TYR A 1 228 ? -10.772 0.840 17.318 1.00 71.00 228 TYR A CA 1
ATOM 1770 C C . TYR A 1 228 ? -10.972 0.229 18.708 1.00 71.00 228 TYR A C 1
ATOM 1772 O O . TYR A 1 228 ? -12.105 0.098 19.163 1.00 71.00 228 TYR A O 1
ATOM 1780 N N . VAL A 1 229 ? -9.887 -0.143 19.397 1.00 73.50 229 VAL A N 1
ATOM 1781 C CA . VAL A 1 229 ? -9.976 -0.643 20.780 1.00 73.50 229 VAL A CA 1
ATOM 1782 C C . VAL A 1 229 ? -10.506 0.444 21.718 1.00 73.50 229 VAL A C 1
ATOM 1784 O O . VAL A 1 229 ? -11.368 0.168 22.547 1.00 73.50 229 VAL A O 1
ATOM 1787 N N . LEU A 1 230 ? -10.028 1.680 21.567 1.00 74.25 230 LEU A N 1
ATOM 1788 C CA . LEU A 1 230 ? -10.460 2.809 22.389 1.00 74.25 230 LEU A CA 1
ATOM 1789 C C . LEU A 1 230 ? -11.934 3.161 22.145 1.00 74.25 230 LEU A C 1
ATOM 1791 O O . LEU A 1 230 ? -12.672 3.365 23.104 1.00 74.25 230 LEU A O 1
ATOM 1795 N N . GLU A 1 231 ? -12.372 3.204 20.888 1.00 72.25 231 GLU A N 1
ATOM 1796 C CA . GLU A 1 231 ? -13.771 3.441 20.514 1.00 72.25 231 GLU A CA 1
ATOM 1797 C C . GLU A 1 231 ? -14.689 2.356 21.080 1.00 72.25 231 GLU A C 1
ATOM 1799 O O . GLU A 1 231 ? -15.693 2.685 21.704 1.00 72.25 231 GLU A O 1
ATOM 1804 N N . ALA A 1 232 ? -14.308 1.079 20.974 1.00 75.00 232 ALA A N 1
ATOM 1805 C CA . ALA A 1 232 ? -15.077 -0.018 21.560 1.00 75.00 232 ALA A CA 1
ATOM 1806 C C . ALA A 1 232 ? -15.190 0.094 23.094 1.00 75.00 232 ALA A C 1
ATOM 1808 O O . ALA A 1 232 ? -16.239 -0.199 23.666 1.00 75.00 232 ALA A O 1
ATOM 1809 N N . GLU A 1 233 ? -14.130 0.541 23.778 1.00 77.69 233 GLU A N 1
ATOM 1810 C CA . GLU A 1 233 ? -14.189 0.811 25.219 1.00 77.69 233 GLU A CA 1
ATOM 1811 C C . GLU A 1 233 ? -15.082 2.010 25.567 1.00 77.69 233 GLU A C 1
ATOM 1813 O O . GLU A 1 233 ? -15.738 1.999 26.612 1.00 77.69 233 GLU A O 1
ATOM 1818 N N . LEU A 1 234 ? -15.101 3.055 24.735 1.00 77.88 234 LEU A N 1
ATOM 1819 C CA . LEU A 1 234 ? -15.985 4.207 24.925 1.00 77.88 234 LEU A CA 1
ATOM 1820 C C . LEU A 1 234 ? -17.451 3.832 24.693 1.00 77.88 234 LEU A C 1
ATOM 1822 O O . LEU A 1 234 ? -18.281 4.175 25.530 1.00 77.88 234 LEU A O 1
ATOM 1826 N N . GLU A 1 235 ? -17.765 3.074 23.642 1.00 80.31 235 GLU A N 1
ATOM 1827 C CA . GLU A 1 235 ? -19.125 2.577 23.393 1.00 80.31 235 GLU A CA 1
ATOM 1828 C C . GLU A 1 235 ? -19.622 1.717 24.565 1.00 80.31 235 GLU A C 1
ATOM 1830 O O . GLU A 1 235 ? -20.716 1.944 25.082 1.00 80.31 235 GLU A O 1
ATOM 1835 N N . ALA A 1 236 ? -18.785 0.808 25.081 1.00 79.75 236 ALA A N 1
ATOM 1836 C CA . ALA A 1 236 ? -19.123 0.006 26.258 1.00 79.75 236 ALA A CA 1
ATOM 1837 C C . ALA A 1 236 ? -19.339 0.862 27.525 1.00 79.75 236 ALA A C 1
ATOM 1839 O O . ALA A 1 236 ? -20.164 0.525 28.380 1.00 79.75 236 ALA A O 1
ATOM 1840 N N . LYS A 1 237 ? -18.611 1.982 27.668 1.00 78.75 237 LYS A N 1
ATOM 1841 C CA . LYS A 1 237 ? -18.835 2.965 28.745 1.00 78.75 237 LYS A CA 1
ATOM 1842 C C . LYS A 1 237 ? -20.168 3.681 28.586 1.00 78.75 237 LYS A C 1
ATOM 1844 O O . LYS A 1 237 ? -20.871 3.849 29.579 1.00 78.75 237 LYS A O 1
ATOM 1849 N N . GLU A 1 238 ? -20.504 4.120 27.381 1.00 82.88 238 GLU A N 1
ATOM 1850 C CA . GLU A 1 238 ? -21.753 4.832 27.110 1.00 82.88 238 GLU A CA 1
ATOM 1851 C C . GLU A 1 238 ? -22.974 3.933 27.323 1.00 82.88 238 GLU A C 1
ATOM 1853 O O . GLU A 1 238 ? -23.917 4.349 27.999 1.00 82.88 238 GLU A O 1
ATOM 1858 N N . GLU A 1 239 ? -22.927 2.688 26.841 1.00 81.75 239 GLU A N 1
ATOM 1859 C CA . GLU A 1 239 ? -23.981 1.689 27.055 1.00 81.75 239 GLU A CA 1
ATOM 1860 C C . GLU A 1 239 ? -24.187 1.406 28.552 1.00 81.75 239 GLU A C 1
ATOM 1862 O O . GLU A 1 239 ? -25.315 1.399 29.049 1.00 81.75 239 GLU A O 1
ATOM 1867 N N . TYR A 1 240 ? -23.091 1.298 29.309 1.00 79.50 240 TYR A N 1
ATOM 1868 C CA . TYR A 1 240 ? -23.133 1.154 30.763 1.00 79.50 240 TYR A CA 1
ATOM 1869 C C . TYR A 1 240 ? -23.772 2.356 31.474 1.00 79.50 240 TYR A C 1
ATOM 1871 O O . TYR A 1 240 ? -24.592 2.189 32.376 1.00 79.50 240 TYR A O 1
ATOM 1879 N N . VAL A 1 241 ? -23.421 3.581 31.073 1.00 82.88 241 VAL A N 1
ATOM 1880 C CA . VAL A 1 241 ? -24.004 4.804 31.647 1.00 82.88 241 VAL A CA 1
ATOM 1881 C C . VAL A 1 241 ? -25.491 4.914 31.330 1.00 82.88 241 VAL A C 1
ATOM 1883 O O . VAL A 1 241 ? -26.269 5.312 32.197 1.00 82.88 241 VAL A O 1
ATOM 1886 N N . ALA A 1 242 ? -25.896 4.566 30.108 1.00 83.06 242 ALA A N 1
ATOM 1887 C CA . ALA A 1 242 ? -27.299 4.556 29.716 1.00 83.06 242 ALA A CA 1
ATOM 1888 C C . ALA A 1 242 ? -28.110 3.565 30.565 1.00 83.06 242 ALA A C 1
ATOM 1890 O O . ALA A 1 242 ? -29.187 3.914 31.045 1.00 83.06 242 ALA A O 1
ATOM 1891 N N . ALA A 1 243 ? -27.560 2.379 30.829 1.00 78.56 243 ALA A N 1
ATOM 1892 C CA . ALA A 1 243 ? -28.194 1.389 31.689 1.00 78.56 243 ALA A CA 1
ATOM 1893 C C . ALA A 1 243 ? -28.338 1.853 33.143 1.00 78.56 243 ALA A C 1
ATOM 1895 O O . ALA A 1 243 ? -29.411 1.710 33.723 1.00 78.56 243 ALA A O 1
ATOM 1896 N N . LEU A 1 244 ? -27.299 2.459 33.728 1.00 79.31 244 LEU A N 1
ATOM 1897 C CA . LEU A 1 244 ? -27.381 2.999 35.091 1.00 79.31 244 LEU A CA 1
ATOM 1898 C C . LEU A 1 244 ? -28.435 4.103 35.217 1.00 79.31 244 LEU A C 1
ATOM 1900 O O . LEU A 1 244 ? -29.118 4.179 36.234 1.00 79.31 244 LEU A O 1
ATOM 1904 N N . LYS A 1 245 ? -28.595 4.937 34.181 1.00 83.44 245 LYS A N 1
ATOM 1905 C CA . LYS A 1 245 ? -29.667 5.940 34.128 1.00 83.44 245 LYS A CA 1
ATOM 1906 C C . LYS A 1 245 ? -31.055 5.299 34.078 1.00 83.44 245 LYS A C 1
ATOM 1908 O O . LYS A 1 245 ? -31.963 5.815 34.718 1.00 83.44 245 LYS A O 1
ATOM 1913 N N . ASP A 1 246 ? -31.217 4.194 33.352 1.00 81.00 246 ASP A N 1
ATOM 1914 C CA . ASP A 1 246 ? -32.487 3.456 33.290 1.00 81.00 246 ASP A CA 1
ATOM 1915 C C . ASP A 1 246 ? -32.828 2.788 34.634 1.00 81.00 246 ASP A C 1
ATOM 1917 O O . ASP A 1 246 ? -33.970 2.850 35.084 1.00 81.00 246 ASP A O 1
ATOM 1921 N N . VAL A 1 247 ? -31.831 2.218 35.322 1.00 79.00 247 VAL A N 1
ATOM 1922 C CA . VAL A 1 247 ? -31.998 1.676 36.684 1.00 79.00 247 VAL A CA 1
ATOM 1923 C C . VAL A 1 247 ? -32.364 2.785 37.671 1.00 79.00 247 VAL A C 1
ATOM 1925 O O . VAL A 1 247 ? -33.300 2.615 38.446 1.00 79.00 247 VAL A O 1
ATOM 1928 N N . PHE A 1 248 ? -31.689 3.937 37.602 1.00 80.00 248 PHE A N 1
ATOM 1929 C CA . PHE A 1 248 ? -32.011 5.095 38.438 1.00 80.00 248 PHE A CA 1
ATOM 1930 C C . PHE A 1 248 ? -33.453 5.566 38.206 1.00 80.00 248 PHE A C 1
ATOM 1932 O O . PHE A 1 248 ? -34.195 5.760 39.159 1.00 80.00 248 PHE A O 1
ATOM 1939 N N . ALA A 1 249 ? -33.885 5.675 36.946 1.00 81.81 249 ALA A N 1
ATOM 1940 C CA . ALA A 1 249 ? -35.245 6.093 36.603 1.00 81.81 249 ALA A CA 1
ATOM 1941 C C . ALA A 1 249 ? -36.329 5.106 37.072 1.00 81.81 249 ALA A C 1
ATOM 1943 O O . ALA A 1 249 ? -37.466 5.508 37.297 1.00 81.81 249 ALA A O 1
ATOM 1944 N N . LYS A 1 250 ? -35.998 3.816 37.203 1.00 78.75 250 LYS A N 1
ATOM 1945 C CA . LYS A 1 250 ? -36.899 2.802 37.774 1.00 78.75 250 LYS A CA 1
ATOM 1946 C C . LYS A 1 250 ? -36.944 2.841 39.302 1.00 78.75 250 LYS A C 1
ATOM 1948 O O . LYS A 1 250 ? -37.944 2.411 39.867 1.00 78.75 250 LYS A O 1
ATOM 1953 N N . ALA A 1 251 ? -35.877 3.318 39.943 1.00 77.69 251 ALA A N 1
ATOM 1954 C CA . ALA A 1 251 ? -35.767 3.422 41.395 1.00 77.69 251 ALA A CA 1
ATOM 1955 C C . ALA A 1 251 ? -36.333 4.723 41.974 1.00 77.69 251 ALA A C 1
ATOM 1957 O O . ALA A 1 251 ? -36.888 4.691 43.068 1.00 77.69 251 ALA A O 1
ATOM 1958 N N . ASP A 1 252 ? -36.252 5.827 41.231 1.00 78.69 252 ASP A N 1
ATOM 1959 C CA . ASP A 1 252 ? -36.810 7.140 41.584 1.00 78.69 252 ASP A CA 1
ATOM 1960 C C . ASP A 1 252 ? -38.349 7.147 41.409 1.00 78.69 252 ASP A C 1
ATOM 1962 O O . ASP A 1 252 ? -38.900 7.670 40.435 1.00 78.69 252 ASP A O 1
ATOM 1966 N N . VAL A 1 253 ? -39.060 6.467 42.318 1.00 72.12 253 VAL A N 1
ATOM 1967 C CA . VAL A 1 253 ? -40.530 6.317 42.290 1.00 72.12 253 VAL A CA 1
ATOM 1968 C C . VAL A 1 253 ? -41.242 7.620 42.668 1.00 72.12 253 VAL A C 1
ATOM 1970 O O . VAL A 1 253 ? -42.350 7.882 42.189 1.00 72.12 253 VAL A O 1
ATOM 1973 N N . ASP A 1 254 ? -40.631 8.436 43.522 1.00 74.12 254 ASP A N 1
ATOM 1974 C CA . ASP A 1 254 ? -41.172 9.701 44.016 1.00 74.12 254 ASP A CA 1
ATOM 1975 C C . ASP A 1 254 ? -40.751 10.924 43.175 1.00 74.12 254 ASP A C 1
ATOM 1977 O O . ASP A 1 254 ? -41.327 12.005 43.343 1.00 74.12 254 ASP A O 1
ATOM 1981 N N . CYS A 1 255 ? -39.866 10.728 42.187 1.00 74.69 255 CYS A N 1
ATOM 1982 C CA . CYS A 1 255 ? -39.363 11.747 41.262 1.00 74.69 255 CYS A CA 1
ATOM 1983 C C . CYS A 1 255 ? -38.649 12.901 41.979 1.00 74.69 255 CYS A C 1
ATOM 1985 O O . CYS A 1 255 ? -38.684 14.045 41.501 1.00 74.69 255 CYS A O 1
ATOM 1987 N N . ASP A 1 256 ? -38.024 12.628 43.125 1.00 79.75 256 ASP A N 1
ATOM 1988 C CA . ASP A 1 256 ? -37.335 13.639 43.924 1.00 79.75 256 ASP A CA 1
ATOM 1989 C C . ASP A 1 256 ? -35.884 13.890 43.453 1.00 79.75 256 ASP A C 1
ATOM 1991 O O . ASP A 1 256 ? -35.257 14.861 43.890 1.00 79.75 256 ASP A O 1
ATOM 1995 N N . GLN A 1 257 ? -35.413 13.108 42.465 1.00 80.12 257 GLN A N 1
ATOM 1996 C CA . GLN A 1 257 ? -34.054 13.099 41.896 1.00 80.12 257 GLN A CA 1
ATOM 1997 C C . GLN A 1 257 ? -32.971 12.551 42.836 1.00 80.12 257 GLN A C 1
ATOM 1999 O O . GLN A 1 257 ? -31.774 12.677 42.540 1.00 80.12 257 GLN A O 1
ATOM 2004 N N . TYR A 1 258 ? -33.374 11.912 43.926 1.00 81.62 258 TYR A N 1
ATOM 2005 C CA . TYR A 1 258 ? -32.523 11.210 44.863 1.00 81.62 258 TYR A CA 1
ATOM 2006 C C . TYR A 1 258 ? -32.953 9.745 44.961 1.00 81.62 258 TYR A C 1
ATOM 2008 O O . TYR A 1 258 ? -34.054 9.359 44.604 1.00 81.62 258 TYR A O 1
ATOM 2016 N N . ILE A 1 259 ? -32.031 8.892 45.400 1.00 82.06 259 ILE A N 1
ATOM 2017 C CA . ILE A 1 259 ? -32.351 7.509 45.746 1.00 82.06 259 ILE A CA 1
ATOM 2018 C C . ILE A 1 259 ? -31.883 7.248 47.170 1.00 82.06 259 ILE A C 1
ATOM 2020 O O . ILE A 1 259 ? -30.757 7.599 47.556 1.00 82.06 259 ILE A O 1
ATOM 2024 N N . THR A 1 260 ? -32.752 6.615 47.948 1.00 81.69 260 THR A N 1
ATOM 2025 C CA . THR A 1 260 ? -32.463 6.081 49.278 1.00 81.69 260 THR A CA 1
ATOM 2026 C C . THR A 1 260 ? -31.992 4.627 49.216 1.00 81.69 260 THR A C 1
ATOM 2028 O O . THR A 1 260 ? -32.178 3.914 48.231 1.00 81.69 260 THR A O 1
ATOM 2031 N N . PHE A 1 261 ? -31.368 4.156 50.299 1.00 76.25 261 PHE A N 1
ATOM 2032 C CA . PHE A 1 261 ? -30.897 2.770 50.396 1.00 76.25 261 PHE A CA 1
ATOM 2033 C C . PHE A 1 261 ? -32.035 1.750 50.233 1.00 76.25 261 PHE A C 1
ATOM 2035 O O . PHE A 1 261 ? -31.861 0.727 49.577 1.00 76.25 261 PHE A O 1
ATOM 2042 N N . GLU A 1 262 ? -33.214 2.049 50.781 1.00 76.25 262 GLU A N 1
ATOM 2043 C CA . GLU A 1 262 ? -34.377 1.159 50.721 1.00 76.25 262 GLU A CA 1
ATOM 2044 C C . GLU A 1 262 ? -34.961 1.063 49.304 1.00 76.25 262 GLU A C 1
ATOM 2046 O O . GLU A 1 262 ? -35.299 -0.031 48.855 1.00 76.25 262 GLU A O 1
ATOM 2051 N N . GLU A 1 263 ? -35.018 2.180 48.574 1.00 79.06 263 GLU A N 1
ATOM 2052 C CA . GLU A 1 263 ? -35.506 2.222 47.189 1.00 79.06 263 GLU A CA 1
ATOM 2053 C C . GLU A 1 263 ? -34.607 1.433 46.245 1.00 79.06 263 GLU A C 1
ATOM 2055 O O . GLU A 1 263 ? -35.100 0.672 45.410 1.00 79.06 263 GLU A O 1
ATOM 2060 N N . ILE A 1 264 ? -33.284 1.556 46.398 1.00 76.75 264 ILE A N 1
ATOM 2061 C CA . ILE A 1 264 ? -32.364 0.840 45.518 1.00 76.75 264 ILE A CA 1
ATOM 2062 C C . ILE A 1 264 ? -32.364 -0.664 45.790 1.00 76.75 264 ILE A C 1
ATOM 2064 O O . ILE A 1 264 ? -32.365 -1.435 44.834 1.00 76.75 264 ILE A O 1
ATOM 2068 N N . CYS A 1 265 ? -32.444 -1.095 47.054 1.00 76.50 265 CYS A N 1
ATOM 2069 C CA . CYS A 1 265 ? -32.591 -2.513 47.387 1.00 76.50 265 CYS A CA 1
ATOM 2070 C C . CYS A 1 265 ? -33.909 -3.082 46.840 1.00 76.50 265 CYS A C 1
ATOM 2072 O O . CYS A 1 265 ? -33.911 -4.152 46.238 1.00 76.50 265 CYS A O 1
ATOM 2074 N N . ALA A 1 266 ? -35.017 -2.341 46.949 1.00 78.31 266 ALA A N 1
ATOM 2075 C CA . ALA A 1 266 ? -36.310 -2.780 46.421 1.00 78.31 266 ALA A CA 1
ATOM 2076 C C . ALA A 1 266 ? -36.319 -2.936 44.888 1.00 78.31 266 ALA A C 1
ATOM 2078 O O . ALA A 1 266 ? -37.007 -3.806 44.352 1.00 78.31 266 ALA A O 1
ATOM 2079 N N . VAL A 1 267 ? -35.561 -2.098 44.176 1.00 78.56 267 VAL A N 1
ATOM 2080 C CA . VAL A 1 267 ? -35.446 -2.147 42.710 1.00 78.56 267 VAL A CA 1
ATOM 2081 C C . VAL A 1 267 ? -34.472 -3.219 42.246 1.00 78.56 267 VAL A C 1
ATOM 2083 O O . VAL A 1 267 ? -34.732 -3.870 41.235 1.00 78.56 267 VAL A O 1
ATOM 2086 N N . LEU A 1 268 ? -33.381 -3.432 42.979 1.00 73.88 268 LEU A N 1
ATOM 2087 C CA . LEU A 1 268 ? -32.406 -4.483 42.693 1.00 73.88 268 LEU A CA 1
ATOM 2088 C C . LEU A 1 268 ? -32.969 -5.893 42.931 1.00 73.88 268 LEU A C 1
ATOM 2090 O O . LEU A 1 268 ? -32.616 -6.805 42.189 1.00 73.88 268 LEU A O 1
ATOM 2094 N N . ASP A 1 269 ? -33.906 -6.053 43.870 1.00 77.69 269 ASP A N 1
ATOM 2095 C CA . ASP A 1 269 ? -34.644 -7.306 44.092 1.00 77.69 269 ASP A CA 1
ATOM 2096 C C . ASP A 1 269 ? -35.669 -7.623 42.979 1.00 77.69 269 ASP A C 1
ATOM 2098 O O . ASP A 1 269 ? -36.235 -8.723 42.930 1.00 77.69 269 ASP A O 1
ATOM 2102 N N . HIS A 1 270 ? -35.945 -6.683 42.065 1.00 79.62 270 HIS A N 1
ATOM 2103 C CA . HIS A 1 270 ? -36.897 -6.908 40.983 1.00 79.62 270 HIS A CA 1
ATOM 2104 C C . HIS A 1 270 ? -36.270 -7.778 39.871 1.00 79.62 270 HIS A C 1
ATOM 2106 O O . HIS A 1 270 ? -35.234 -7.410 39.309 1.00 79.62 270 HIS A O 1
ATOM 2112 N N . PRO A 1 271 ? -36.914 -8.886 39.448 1.00 75.44 271 PRO A N 1
ATOM 2113 C CA . PRO A 1 271 ? -36.321 -9.861 38.522 1.00 75.44 271 PRO A CA 1
ATOM 2114 C C . PRO A 1 271 ? -35.948 -9.265 37.157 1.00 75.44 271 PRO A C 1
ATOM 2116 O O . PRO A 1 271 ? -34.970 -9.679 36.539 1.00 75.44 271 PRO A O 1
ATOM 2119 N N . ASP A 1 272 ? -36.693 -8.261 36.692 1.00 73.25 272 ASP A N 1
ATOM 2120 C CA . ASP A 1 272 ? -36.389 -7.572 35.432 1.00 73.25 272 ASP A CA 1
ATOM 2121 C C . ASP A 1 272 ? -35.125 -6.697 35.516 1.00 73.25 272 ASP A C 1
ATOM 2123 O O . ASP A 1 272 ? -34.462 -6.477 34.503 1.00 73.25 272 ASP A O 1
ATOM 2127 N N . VAL A 1 273 ? -34.783 -6.193 36.707 1.00 73.12 273 VAL A N 1
ATOM 2128 C CA . VAL A 1 273 ? -33.606 -5.344 36.937 1.00 73.12 273 VAL A CA 1
ATOM 2129 C C . VAL A 1 273 ? -32.369 -6.199 37.188 1.00 73.12 273 VAL A C 1
ATOM 2131 O O . VAL A 1 273 ? -31.317 -5.866 36.656 1.00 73.12 273 VAL A O 1
ATOM 2134 N N . ASP A 1 274 ? -32.499 -7.331 37.883 1.00 72.19 274 ASP A N 1
ATOM 2135 C CA . ASP A 1 274 ? -31.414 -8.306 38.074 1.00 72.19 274 ASP A CA 1
ATOM 2136 C C . ASP A 1 274 ? -30.940 -8.906 36.734 1.00 72.19 274 ASP A C 1
ATOM 2138 O O . ASP A 1 274 ? -29.751 -8.897 36.405 1.00 72.19 274 ASP A O 1
ATOM 2142 N N . VAL A 1 275 ? -31.881 -9.326 35.877 1.00 71.12 275 VAL A N 1
ATOM 2143 C CA . VAL A 1 275 ? -31.562 -9.833 34.529 1.00 71.12 275 VAL A CA 1
ATOM 2144 C C . VAL A 1 275 ? -30.928 -8.743 33.659 1.00 71.12 275 VAL A C 1
ATOM 2146 O O . VAL A 1 275 ? -29.985 -9.013 32.909 1.00 71.12 275 VAL A O 1
ATOM 2149 N N . PHE A 1 276 ? -31.415 -7.505 33.765 1.00 68.19 276 PHE A N 1
ATOM 2150 C CA . PHE A 1 276 ? -30.867 -6.366 33.035 1.00 68.19 276 PHE A CA 1
ATOM 2151 C C . PHE A 1 276 ? -29.454 -6.007 33.521 1.00 68.19 276 PHE A C 1
ATOM 2153 O O . PHE A 1 276 ? -28.536 -5.940 32.706 1.00 68.19 276 PHE A O 1
ATOM 2160 N N . ALA A 1 277 ? -29.238 -5.876 34.830 1.00 67.50 277 ALA A N 1
ATOM 2161 C CA . ALA A 1 277 ? -27.937 -5.613 35.441 1.00 67.50 277 ALA A CA 1
ATOM 2162 C C . ALA A 1 277 ? -26.915 -6.704 35.077 1.00 67.50 277 ALA A C 1
ATOM 2164 O O . ALA A 1 277 ? -25.828 -6.399 34.574 1.00 67.50 277 ALA A O 1
ATOM 2165 N N . SER A 1 278 ? -27.314 -7.973 35.184 1.00 70.88 278 SER A N 1
ATOM 2166 C CA . SER A 1 278 ? -26.497 -9.124 34.789 1.00 70.88 278 SER A CA 1
ATOM 2167 C C . SER A 1 278 ? -26.115 -9.093 33.303 1.00 70.88 278 SER A C 1
ATOM 2169 O O . SER A 1 278 ? -24.978 -9.406 32.948 1.00 70.88 278 SER A O 1
ATOM 2171 N N . SER A 1 279 ? -27.024 -8.663 32.415 1.00 66.44 279 SER A N 1
ATOM 2172 C CA . SER A 1 279 ? -26.750 -8.552 30.970 1.00 66.44 279 SER A CA 1
ATOM 2173 C C . SER A 1 279 ? -25.699 -7.489 30.614 1.00 66.44 279 SER A C 1
ATOM 2175 O O . SER A 1 279 ? -25.024 -7.607 29.593 1.00 66.44 279 SER A O 1
ATOM 2177 N N . LEU A 1 280 ? -25.514 -6.494 31.484 1.00 63.12 280 LEU A N 1
ATOM 2178 C CA . LEU A 1 280 ? -24.536 -5.409 31.354 1.00 63.12 280 LEU A CA 1
ATOM 2179 C C . LEU A 1 280 ? -23.237 -5.669 32.141 1.00 63.12 280 LEU A C 1
ATOM 2181 O O . LEU A 1 280 ? -22.327 -4.829 32.152 1.00 63.12 280 LEU A O 1
ATOM 2185 N N . GLY A 1 281 ? -23.128 -6.844 32.772 1.00 64.81 281 GLY A N 1
ATOM 2186 C CA . GLY A 1 281 ? -21.985 -7.233 33.596 1.00 64.81 281 GLY A CA 1
ATOM 2187 C C . GLY A 1 281 ? -21.911 -6.459 34.912 1.00 64.81 281 GLY A C 1
ATOM 2188 O O . GLY A 1 281 ? -20.812 -6.109 35.343 1.00 64.81 281 GLY A O 1
ATOM 2189 N N . ILE A 1 282 ? -23.068 -6.136 35.491 1.00 68.62 282 ILE A N 1
ATOM 2190 C CA . ILE A 1 282 ? -23.224 -5.582 36.835 1.00 68.62 282 ILE A CA 1
ATOM 2191 C C . ILE A 1 282 ? -23.761 -6.704 37.720 1.00 68.62 282 ILE A C 1
ATOM 2193 O O . ILE A 1 282 ? -24.901 -7.128 37.541 1.00 68.62 282 ILE A O 1
ATOM 2197 N N . GLU A 1 283 ? -22.962 -7.182 38.671 1.00 69.69 283 GLU A N 1
ATOM 2198 C CA . GLU A 1 283 ? -23.497 -8.039 39.728 1.00 69.69 283 GLU A CA 1
ATOM 2199 C C . GLU A 1 283 ? -24.313 -7.178 40.696 1.00 69.69 283 GLU A C 1
ATOM 2201 O O . GLU A 1 283 ? -23.871 -6.111 41.124 1.00 69.69 283 GLU A O 1
ATOM 2206 N N . VAL A 1 284 ? -25.512 -7.635 41.059 1.00 70.75 284 VAL A N 1
ATOM 2207 C CA . VAL A 1 284 ? -26.396 -6.917 41.994 1.00 70.75 284 VAL A CA 1
ATOM 2208 C C . VAL A 1 284 ? -25.686 -6.624 43.322 1.00 70.75 284 VAL A C 1
ATOM 2210 O O . VAL A 1 284 ? -25.769 -5.510 43.840 1.00 70.75 284 VAL A O 1
ATOM 2213 N N . ALA A 1 285 ? -24.878 -7.576 43.797 1.00 70.06 285 ALA A N 1
ATOM 2214 C CA . ALA A 1 285 ? -24.048 -7.429 44.989 1.00 70.06 285 ALA A CA 1
ATOM 2215 C C . ALA A 1 285 ? -23.038 -6.269 44.887 1.00 70.06 285 ALA A C 1
ATOM 2217 O O . ALA A 1 285 ? -22.764 -5.594 45.883 1.00 70.06 285 ALA A O 1
ATOM 2218 N N . ASP A 1 286 ? -22.503 -5.993 43.692 1.00 70.69 286 ASP A N 1
ATOM 2219 C CA . ASP A 1 286 ? -21.603 -4.860 43.485 1.00 70.69 286 ASP A CA 1
ATOM 2220 C C . ASP A 1 286 ? -22.353 -3.535 43.604 1.00 70.69 286 ASP A C 1
ATOM 2222 O O . ASP A 1 286 ? -21.831 -2.603 44.213 1.00 70.69 286 ASP A O 1
ATOM 2226 N N . VAL A 1 287 ? -23.582 -3.437 43.085 1.00 71.75 287 VAL A N 1
ATOM 2227 C CA . VAL A 1 287 ? -24.389 -2.208 43.186 1.00 71.75 287 VAL A CA 1
ATOM 2228 C C . VAL A 1 287 ? -24.734 -1.902 44.637 1.00 71.75 287 VAL A C 1
ATOM 2230 O O . VAL A 1 287 ? -24.552 -0.765 45.069 1.00 71.75 287 VAL A O 1
ATOM 2233 N N . GLU A 1 288 ? -25.147 -2.904 45.414 1.00 74.62 288 GLU A N 1
ATOM 2234 C CA . GLU A 1 288 ? -25.417 -2.744 46.849 1.00 74.62 288 GLU A CA 1
ATOM 2235 C C . GLU A 1 288 ? -24.166 -2.305 47.622 1.00 74.62 288 GLU A C 1
ATOM 2237 O O . GLU A 1 288 ? -24.210 -1.396 48.461 1.00 74.62 288 GLU A O 1
ATOM 2242 N N . ARG A 1 289 ? -23.010 -2.907 47.314 1.00 72.00 289 ARG A N 1
ATOM 2243 C CA . ARG A 1 289 ? -21.736 -2.564 47.959 1.00 72.00 289 ARG A CA 1
ATOM 2244 C C . ARG A 1 289 ? -21.257 -1.162 47.578 1.00 72.00 289 ARG A C 1
ATOM 2246 O O . ARG A 1 289 ? -20.735 -0.428 48.414 1.00 72.00 289 ARG A O 1
ATOM 2253 N N . ILE A 1 290 ? -21.450 -0.767 46.323 1.00 72.44 290 ILE A N 1
ATOM 2254 C CA . ILE A 1 290 ? -21.136 0.574 45.821 1.00 72.44 290 ILE A CA 1
ATOM 2255 C C . ILE A 1 290 ? -22.050 1.612 46.478 1.00 72.44 290 ILE A C 1
ATOM 2257 O O . ILE A 1 290 ? -21.579 2.660 46.929 1.00 72.44 290 ILE A O 1
ATOM 2261 N N . PHE A 1 291 ? -23.344 1.313 46.566 1.00 74.62 291 PHE A N 1
ATOM 2262 C CA . PHE A 1 291 ? -24.336 2.226 47.108 1.00 74.62 291 PHE A CA 1
ATOM 2263 C C . PHE A 1 291 ? -24.184 2.405 48.620 1.00 74.62 291 PHE A C 1
ATOM 2265 O O . PHE A 1 291 ? -24.148 3.544 49.082 1.00 74.62 291 PHE A O 1
ATOM 2272 N N . SER A 1 292 ? -24.005 1.329 49.397 1.00 74.19 292 SER A N 1
ATOM 2273 C CA . SER A 1 292 ? -23.669 1.415 50.834 1.00 74.19 292 SER A CA 1
ATOM 2274 C C . SER A 1 292 ? -22.409 2.254 51.074 1.00 74.19 292 SER A C 1
ATOM 2276 O O . SER A 1 292 ? -22.383 3.116 51.954 1.00 74.19 292 SER A O 1
ATOM 2278 N N . HIS A 1 293 ? -21.389 2.104 50.225 1.00 73.12 293 HIS A N 1
ATOM 2279 C CA . HIS A 1 293 ? -20.164 2.891 50.334 1.00 73.12 293 HIS A CA 1
ATOM 2280 C C . HIS A 1 293 ? -20.364 4.390 50.046 1.00 73.12 293 HIS A C 1
ATOM 2282 O O . HIS A 1 293 ? -19.793 5.234 50.741 1.00 73.12 293 HIS A O 1
ATOM 2288 N N . LEU A 1 294 ? -21.154 4.737 49.027 1.00 75.31 294 LEU A N 1
ATOM 2289 C CA . LEU A 1 294 ? -21.415 6.127 48.627 1.00 75.31 294 LEU A CA 1
ATOM 2290 C C . LEU A 1 294 ? -22.409 6.836 49.559 1.00 75.31 294 LEU A C 1
ATOM 2292 O O . LEU A 1 294 ? -22.262 8.035 49.806 1.00 75.31 294 LEU A O 1
ATOM 2296 N N . SER A 1 295 ? -23.391 6.097 50.078 1.00 74.50 295 SER A N 1
ATOM 2297 C CA . SER A 1 295 ? -24.455 6.593 50.962 1.00 74.50 295 SER A CA 1
ATOM 2298 C C . SER A 1 295 ? -24.061 6.642 52.440 1.00 74.50 295 SER A C 1
ATOM 2300 O O . SER A 1 295 ? -24.860 7.110 53.246 1.00 74.50 295 SER A O 1
ATOM 2302 N N . LEU A 1 296 ? -22.846 6.199 52.806 1.00 74.06 296 LEU A N 1
ATOM 2303 C CA . LEU A 1 296 ? -22.424 6.011 54.203 1.00 74.06 296 LEU A CA 1
ATOM 2304 C C . LEU A 1 296 ? -23.411 5.107 54.965 1.00 74.06 296 LEU A C 1
ATOM 2306 O O . LEU A 1 296 ? -23.951 5.504 55.992 1.00 74.06 296 LEU A O 1
ATOM 2310 N N . ASP A 1 297 ? -23.666 3.909 54.434 1.00 68.75 297 ASP A N 1
ATOM 2311 C CA . ASP A 1 297 ? -24.608 2.931 55.001 1.00 68.75 297 ASP A CA 1
ATOM 2312 C C . ASP A 1 297 ? -26.038 3.495 55.180 1.00 68.75 297 ASP A C 1
ATOM 2314 O O . ASP A 1 297 ? -26.723 3.201 56.158 1.00 68.75 297 ASP A O 1
ATOM 2318 N N . GLY A 1 298 ? -26.495 4.321 54.229 1.00 67.38 298 GLY A N 1
ATOM 2319 C CA . GLY A 1 298 ? -27.854 4.875 54.210 1.00 67.38 298 GLY A CA 1
ATOM 2320 C C . GLY A 1 298 ? -28.052 6.199 54.958 1.00 67.38 298 GLY A C 1
ATOM 2321 O O . GLY A 1 298 ? -29.172 6.702 54.994 1.00 67.38 298 GLY A O 1
ATOM 2322 N N . GLU A 1 299 ? -27.000 6.814 55.511 1.00 68.94 299 GLU A N 1
ATOM 2323 C CA . GLU A 1 299 ? -27.096 8.144 56.145 1.00 68.94 299 GLU A CA 1
ATOM 2324 C C . GLU A 1 299 ? -27.305 9.286 55.134 1.00 68.94 299 GLU A C 1
ATOM 2326 O O . GLU A 1 299 ? -27.757 10.374 55.504 1.00 68.94 299 GLU A O 1
ATOM 2331 N N . LYS A 1 300 ? -26.961 9.066 53.859 1.00 75.88 300 LYS A N 1
ATOM 2332 C CA . LYS A 1 300 ? -26.990 10.091 52.814 1.00 75.88 300 LYS A CA 1
ATOM 2333 C C . LYS A 1 300 ? -27.724 9.616 51.558 1.00 75.88 300 LYS A C 1
ATOM 2335 O O . LYS A 1 300 ? -27.396 8.578 50.991 1.00 75.88 300 LYS A O 1
ATOM 2340 N N . MET A 1 301 ? -28.645 10.451 51.084 1.00 78.50 301 MET A N 1
ATOM 2341 C CA . MET A 1 301 ? -29.296 10.328 49.777 1.00 78.50 301 MET A CA 1
ATOM 2342 C C . MET A 1 301 ? -28.312 10.602 48.629 1.00 78.50 301 MET A C 1
ATOM 2344 O O . MET A 1 301 ? -27.430 11.462 48.749 1.00 78.50 301 MET A O 1
ATOM 2348 N N . LEU A 1 302 ? -28.460 9.873 47.521 1.00 81.50 302 LEU A N 1
ATOM 2349 C CA . LEU A 1 302 ? -27.586 9.986 46.351 1.00 81.50 302 LEU A CA 1
ATOM 2350 C C . LEU A 1 302 ? -28.355 10.508 45.142 1.00 81.50 302 LEU A C 1
ATOM 2352 O O . LEU A 1 302 ? -29.398 9.973 44.790 1.00 81.50 302 LEU A O 1
ATOM 2356 N N . ASP A 1 303 ? -27.809 11.532 44.497 1.00 84.75 303 ASP A N 1
ATOM 2357 C CA . ASP A 1 303 ? -28.289 12.056 43.224 1.00 84.75 303 ASP A CA 1
ATOM 2358 C C . ASP A 1 303 ? -27.775 11.214 42.043 1.00 84.75 303 ASP A C 1
ATOM 2360 O O . ASP A 1 303 ? -26.782 10.483 42.152 1.00 84.75 303 ASP A O 1
ATOM 2364 N N . LEU A 1 304 ? -28.429 11.345 40.884 1.00 82.88 304 LEU A N 1
ATOM 2365 C CA . LEU A 1 304 ? -28.089 10.604 39.662 1.00 82.88 304 LEU A CA 1
ATOM 2366 C C . LEU A 1 304 ? -26.606 10.728 39.288 1.00 82.88 304 LEU A C 1
ATOM 2368 O O . LEU A 1 304 ? -25.979 9.745 38.883 1.00 82.88 304 LEU A O 1
ATOM 2372 N N . GLU A 1 305 ? -26.034 11.926 39.416 1.00 82.56 305 GLU A N 1
ATOM 2373 C CA . GLU A 1 305 ? -24.638 12.164 39.062 1.00 82.56 305 GLU A CA 1
ATOM 2374 C C . GLU A 1 305 ? -23.693 11.436 40.027 1.00 82.56 305 GLU A C 1
ATOM 2376 O O . GLU A 1 305 ? -22.787 10.731 39.570 1.00 82.56 305 GLU A O 1
ATOM 2381 N N . ALA A 1 306 ? -23.929 11.508 41.343 1.00 81.44 306 ALA A N 1
ATOM 2382 C CA . ALA A 1 306 ? -23.131 10.772 42.323 1.00 81.44 306 ALA A CA 1
ATOM 2383 C C . ALA A 1 306 ? -23.256 9.250 42.171 1.00 81.44 306 ALA A C 1
ATOM 2385 O O . ALA A 1 306 ? -22.245 8.550 42.281 1.00 81.44 306 ALA A O 1
ATOM 2386 N N . PHE A 1 307 ? -24.455 8.739 41.876 1.00 80.12 307 PHE A N 1
ATOM 2387 C CA . PHE A 1 307 ? -24.687 7.314 41.645 1.00 80.12 307 PHE A CA 1
ATOM 2388 C C . PHE A 1 307 ? -23.932 6.809 40.408 1.00 80.12 307 PHE A C 1
ATOM 2390 O O . PHE A 1 307 ? -23.147 5.860 40.499 1.00 80.12 307 PHE A O 1
ATOM 2397 N N . VAL A 1 308 ? -24.089 7.481 39.262 1.00 81.88 308 VAL A N 1
ATOM 2398 C CA . VAL A 1 308 ? -23.437 7.091 38.001 1.00 81.88 308 VAL A CA 1
ATOM 2399 C C . VAL A 1 308 ? -21.916 7.225 38.102 1.00 81.88 308 VAL A C 1
ATOM 2401 O O . VAL A 1 308 ? -21.189 6.289 37.764 1.00 81.88 308 VAL A O 1
ATOM 2404 N N . VAL A 1 309 ? -21.405 8.353 38.610 1.00 81.12 309 VAL A N 1
ATOM 2405 C CA . VAL A 1 309 ? -19.957 8.569 38.781 1.00 81.12 309 VAL A CA 1
ATOM 2406 C C . VAL A 1 309 ? -19.365 7.568 39.773 1.00 81.12 309 VAL A C 1
ATOM 2408 O O . VAL A 1 309 ? -18.254 7.076 39.559 1.00 81.12 309 VAL A O 1
ATOM 2411 N N . GLY A 1 310 ? -20.100 7.241 40.836 1.00 76.56 310 GLY A N 1
ATOM 2412 C CA . GLY A 1 310 ? -19.722 6.236 41.820 1.00 76.56 310 GLY A CA 1
ATOM 2413 C C . GLY A 1 310 ? -19.598 4.837 41.216 1.00 76.56 310 GLY A C 1
ATOM 2414 O O . GLY A 1 310 ? -18.546 4.207 41.341 1.00 76.56 310 GLY A O 1
ATOM 2415 N N . CYS A 1 311 ? -20.615 4.397 40.474 1.00 76.38 311 CYS A N 1
ATOM 2416 C CA . CYS A 1 311 ? -20.626 3.100 39.797 1.00 76.38 311 CYS A CA 1
ATOM 2417 C C . CYS A 1 311 ? -19.537 2.982 38.719 1.00 76.38 311 CYS A C 1
ATOM 2419 O O . CYS A 1 311 ? -18.920 1.927 38.579 1.00 76.38 311 CYS A O 1
ATOM 2421 N N . ILE A 1 312 ? -19.250 4.057 37.974 1.00 75.88 312 ILE A N 1
ATOM 2422 C CA . ILE A 1 312 ? -18.137 4.086 37.011 1.00 75.88 312 ILE A CA 1
ATOM 2423 C C . ILE A 1 312 ? -16.799 3.969 37.748 1.00 75.88 312 ILE A C 1
ATOM 2425 O O . ILE A 1 312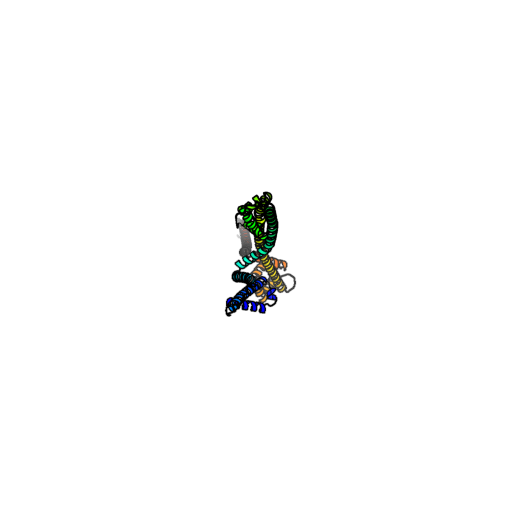 ? -15.979 3.119 37.402 1.00 75.88 312 ILE A O 1
ATOM 2429 N N . LYS A 1 313 ? -16.557 4.803 38.767 1.00 72.75 313 LYS A N 1
ATOM 2430 C CA . LYS A 1 313 ? -15.281 4.799 39.499 1.00 72.75 313 LYS A CA 1
ATOM 2431 C C . LYS A 1 313 ? -14.986 3.437 40.110 1.00 72.75 313 LYS A C 1
ATOM 2433 O O . LYS A 1 313 ? -13.865 2.960 39.969 1.00 72.75 313 LYS A O 1
ATOM 2438 N N . LEU A 1 314 ? -15.979 2.808 40.730 1.00 66.94 314 LEU A N 1
ATOM 2439 C CA . LEU A 1 314 ? -15.803 1.521 41.394 1.00 66.94 314 LEU A CA 1
ATOM 2440 C C . LEU A 1 314 ? -15.642 0.369 40.396 1.00 66.94 314 LEU A C 1
ATOM 2442 O O . LEU A 1 314 ? -14.743 -0.446 40.588 1.00 66.94 314 LEU A O 1
ATOM 2446 N N . ARG A 1 315 ? -16.374 0.367 39.271 1.00 68.88 315 ARG A N 1
ATOM 2447 C CA . ARG A 1 315 ? -16.195 -0.631 38.201 1.00 68.88 315 ARG A CA 1
ATOM 2448 C C . ARG A 1 315 ? -14.812 -0.568 37.559 1.00 68.88 315 ARG A C 1
ATOM 2450 O O . ARG A 1 315 ? -14.197 -1.606 37.357 1.00 68.88 315 ARG A O 1
ATOM 2457 N N . TYR A 1 316 ? -14.283 0.619 37.259 1.00 63.22 316 TYR A N 1
ATOM 2458 C CA . TYR A 1 316 ? -12.937 0.751 36.674 1.00 63.22 316 TYR A CA 1
ATOM 2459 C C . TYR A 1 316 ? -11.807 0.627 37.706 1.00 63.22 316 TYR A C 1
ATOM 2461 O O . TYR A 1 316 ? -10.654 0.413 37.335 1.00 63.22 316 TYR A O 1
ATOM 2469 N N . GLN A 1 317 ? -12.124 0.717 39.000 1.00 55.94 317 GLN A N 1
ATOM 2470 C CA . GLN A 1 317 ? -11.204 0.407 40.094 1.00 55.94 317 GLN A CA 1
ATOM 2471 C C . GLN A 1 317 ? -11.238 -1.069 40.515 1.00 55.94 317 GLN A C 1
ATOM 2473 O O . GLN A 1 317 ? -10.538 -1.413 41.458 1.00 55.94 317 GLN A O 1
ATOM 2478 N N . THR A 1 318 ? -11.960 -1.964 39.830 1.00 44.97 318 THR A N 1
ATOM 2479 C CA . THR A 1 318 ? -12.104 -3.396 40.193 1.00 44.97 318 THR A CA 1
ATOM 2480 C C . THR A 1 318 ? -10.815 -4.221 40.238 1.00 44.97 318 THR A C 1
ATOM 2482 O O . THR A 1 318 ? -10.852 -5.344 40.724 1.00 44.97 318 THR A O 1
ATOM 2485 N N . ASN A 1 319 ? -9.643 -3.671 39.901 1.00 52.09 319 ASN A N 1
ATOM 2486 C CA . ASN A 1 319 ? -8.378 -4.286 40.334 1.00 52.09 319 ASN A CA 1
ATOM 2487 C C . ASN A 1 319 ? -8.075 -4.091 41.839 1.00 52.09 319 ASN A C 1
ATOM 2489 O O . ASN A 1 319 ? -7.049 -4.555 42.322 1.00 52.09 319 ASN A O 1
ATOM 2493 N N . ASN A 1 320 ? -8.952 -3.399 42.572 1.00 52.31 320 ASN A N 1
ATOM 2494 C CA . ASN A 1 320 ? -8.802 -3.009 43.971 1.00 52.31 320 ASN A CA 1
ATOM 2495 C C . ASN A 1 320 ? -10.008 -3.416 44.836 1.00 52.31 320 ASN A C 1
ATOM 2497 O O . ASN A 1 320 ? -10.222 -2.809 45.887 1.00 52.31 320 ASN A O 1
ATOM 2501 N N . SER A 1 321 ? -10.789 -4.425 44.427 1.00 52.47 321 SER A N 1
ATOM 2502 C CA . SER A 1 321 ? -11.796 -5.066 45.295 1.00 52.47 321 SER A CA 1
ATOM 2503 C C . SER A 1 321 ? -11.233 -5.316 46.703 1.00 52.47 321 SER A C 1
ATOM 2505 O O . SER A 1 321 ? -11.825 -4.897 47.701 1.00 52.47 321 SER A O 1
ATOM 2507 N N . ASP A 1 322 ? -10.008 -5.844 46.741 1.00 57.12 322 ASP A N 1
ATOM 2508 C CA . ASP A 1 322 ? -9.237 -6.133 47.950 1.00 57.12 322 ASP A CA 1
ATOM 2509 C C . ASP A 1 322 ? -8.856 -4.871 48.741 1.00 57.12 322 ASP A C 1
ATOM 2511 O O . ASP A 1 322 ? -8.834 -4.883 49.969 1.00 57.12 322 ASP A O 1
ATOM 2515 N N . ILE A 1 323 ? -8.564 -3.751 48.067 1.00 65.62 323 ILE A N 1
ATOM 2516 C CA . ILE A 1 323 ? -8.224 -2.490 48.749 1.00 65.62 323 ILE A CA 1
ATOM 2517 C C . ILE A 1 323 ? -9.477 -1.876 49.369 1.00 65.62 323 ILE A C 1
ATOM 2519 O O . ILE A 1 323 ? -9.401 -1.311 50.459 1.00 65.62 323 ILE A O 1
ATOM 2523 N N . LEU A 1 324 ? -10.628 -1.982 48.702 1.00 59.50 324 LEU A N 1
ATOM 2524 C CA . LEU A 1 324 ? -11.880 -1.468 49.247 1.00 59.50 324 LEU A CA 1
ATOM 2525 C C . LEU A 1 324 ? -12.286 -2.250 50.506 1.00 59.50 324 LEU A C 1
ATOM 2527 O O . LEU A 1 324 ? -12.591 -1.632 51.529 1.00 59.50 324 LEU A O 1
ATOM 2531 N N . GLU A 1 325 ? -12.187 -3.586 50.471 1.00 70.00 325 GLU A N 1
ATOM 2532 C CA . GLU A 1 325 ? -12.378 -4.435 51.656 1.00 70.00 325 GLU A CA 1
ATOM 2533 C C . GLU A 1 325 ? -11.369 -4.105 52.763 1.00 70.00 325 GLU A C 1
ATOM 2535 O O . GLU A 1 325 ? -11.746 -3.973 53.930 1.00 70.00 325 GLU A O 1
ATOM 2540 N N . LEU A 1 326 ? -10.100 -3.877 52.410 1.00 73.44 326 LEU A N 1
ATOM 2541 C CA . LEU A 1 326 ? -9.058 -3.498 53.364 1.00 73.44 326 LEU A CA 1
ATOM 2542 C C . LEU A 1 326 ? -9.352 -2.157 54.051 1.00 73.44 326 LEU A C 1
ATOM 2544 O O . LEU A 1 326 ? -9.165 -2.026 55.262 1.00 73.44 326 LEU A O 1
ATOM 2548 N N . VAL A 1 327 ? -9.826 -1.152 53.309 1.00 75.94 327 VAL A N 1
ATOM 2549 C CA . VAL A 1 327 ? -10.192 0.161 53.866 1.00 75.94 327 VAL A CA 1
ATOM 2550 C C . VAL A 1 327 ? -11.379 0.034 54.820 1.00 75.94 327 VAL A C 1
ATOM 2552 O O . VAL A 1 327 ? -11.399 0.679 55.873 1.00 75.94 327 VAL A O 1
ATOM 2555 N N . GLN A 1 328 ? -12.353 -0.811 54.489 1.00 73.62 328 GLN A N 1
ATOM 2556 C CA . GLN A 1 328 ? -13.529 -1.037 55.324 1.00 73.62 328 GLN A CA 1
ATOM 2557 C C . GLN A 1 328 ? -13.164 -1.791 56.612 1.00 73.62 328 GLN A C 1
ATOM 2559 O O . GLN A 1 328 ? -13.518 -1.339 57.705 1.00 73.62 328 GLN A O 1
ATOM 2564 N N . ALA A 1 329 ? -12.349 -2.846 56.507 1.00 80.69 329 ALA A N 1
ATOM 2565 C CA . ALA A 1 329 ? -11.791 -3.563 57.652 1.00 80.69 329 ALA A CA 1
ATOM 2566 C C . ALA A 1 329 ? -10.955 -2.636 58.552 1.00 80.69 329 ALA A C 1
ATOM 2568 O O . ALA A 1 329 ? -11.072 -2.673 59.778 1.00 80.69 329 ALA A O 1
ATOM 2569 N N . HIS A 1 330 ? -10.164 -1.735 57.959 1.00 82.62 330 HIS A N 1
ATOM 2570 C CA . HIS A 1 330 ? -9.379 -0.757 58.707 1.00 82.62 330 HIS A CA 1
ATOM 2571 C C . HIS A 1 330 ? -10.256 0.247 59.468 1.00 82.62 330 HIS A C 1
ATOM 2573 O O . HIS A 1 330 ? -9.986 0.543 60.633 1.00 82.62 330 HIS A O 1
ATOM 2579 N N . ARG A 1 331 ? -11.337 0.749 58.853 1.00 83.75 331 ARG A N 1
ATOM 2580 C CA . ARG A 1 331 ? -12.291 1.643 59.533 1.00 83.75 331 ARG A CA 1
ATOM 2581 C C . ARG A 1 331 ? -12.990 0.949 60.700 1.00 83.75 331 ARG A C 1
ATOM 2583 O O . ARG A 1 331 ? -13.116 1.552 61.765 1.00 83.75 331 ARG A O 1
ATOM 2590 N N . GLN A 1 332 ? -13.415 -0.302 60.525 1.00 84.38 332 GLN A N 1
ATOM 2591 C CA . GLN A 1 332 ? -14.026 -1.089 61.601 1.00 84.38 332 GLN A CA 1
ATOM 2592 C C . GLN A 1 332 ? -13.042 -1.325 62.751 1.00 84.38 332 GLN A C 1
ATOM 2594 O O . GLN A 1 332 ? -13.380 -1.085 63.911 1.00 84.38 332 GLN A O 1
ATOM 2599 N N . PHE A 1 333 ? -11.801 -1.699 62.433 1.00 88.12 333 PHE A N 1
ATOM 2600 C CA . PHE A 1 333 ? -10.739 -1.859 63.423 1.00 88.12 333 PHE A CA 1
ATOM 2601 C C . PHE A 1 333 ? -10.449 -0.553 64.174 1.00 88.12 333 PHE A C 1
ATOM 2603 O O . PHE A 1 333 ? -10.315 -0.555 65.395 1.00 88.12 333 PHE A O 1
ATOM 2610 N N . SER A 1 334 ? -10.412 0.580 63.468 1.00 90.12 334 SER A N 1
ATOM 2611 C CA . SER A 1 334 ? -10.191 1.892 64.077 1.00 90.12 334 SER A CA 1
ATOM 2612 C C . SER A 1 334 ? -11.306 2.265 65.061 1.00 90.12 334 SER A C 1
ATOM 2614 O O . SER A 1 334 ? -10.998 2.649 66.191 1.00 90.12 334 SER A O 1
ATOM 2616 N N . LYS A 1 335 ? -12.581 2.067 64.687 1.00 88.56 335 LYS A N 1
ATOM 2617 C CA . LYS A 1 335 ? -13.726 2.270 65.594 1.00 88.56 335 LYS A CA 1
ATOM 2618 C C . LYS A 1 335 ? -13.629 1.370 66.833 1.00 88.56 335 LYS A C 1
ATOM 2620 O O . LYS A 1 335 ? -13.815 1.850 67.947 1.00 88.56 335 LYS A O 1
ATOM 2625 N N . TYR A 1 336 ? -13.269 0.098 66.651 1.00 87.94 336 TYR A N 1
ATOM 2626 C CA . TYR A 1 336 ? -13.095 -0.857 67.749 1.00 87.94 336 TYR A CA 1
ATOM 2627 C C . TYR A 1 336 ? -11.961 -0.461 68.711 1.00 87.94 336 TYR A C 1
ATOM 2629 O O . TYR A 1 336 ? -12.136 -0.464 69.932 1.00 87.94 336 TYR A O 1
ATOM 2637 N N . CYS A 1 337 ? -10.800 -0.064 68.181 1.00 86.00 337 CYS A N 1
ATOM 2638 C CA . CYS A 1 337 ? -9.694 0.436 68.996 1.00 86.00 337 CYS A CA 1
ATOM 2639 C C . CYS A 1 337 ? -10.083 1.693 69.776 1.00 86.00 337 CYS A C 1
ATOM 2641 O O . CYS A 1 337 ? -9.706 1.828 70.938 1.00 86.00 337 CYS A O 1
ATOM 2643 N N . GLN A 1 338 ? -10.847 2.595 69.160 1.00 89.50 338 GLN A N 1
ATOM 2644 C CA . GLN A 1 338 ? -11.299 3.819 69.808 1.00 89.50 338 GLN A CA 1
ATOM 2645 C C . GLN A 1 338 ? -12.260 3.521 70.967 1.00 89.50 338 GLN A C 1
ATOM 2647 O O . GLN A 1 338 ? -12.061 4.056 72.057 1.00 89.50 338 GLN A O 1
ATOM 2652 N N . SER A 1 339 ? -13.211 2.596 70.785 1.00 86.81 339 SER A N 1
ATOM 2653 C CA . SER A 1 339 ? -14.106 2.171 71.871 1.00 86.81 339 SER A CA 1
ATOM 2654 C C . SER A 1 339 ? -13.360 1.482 73.016 1.00 86.81 339 SER A C 1
ATOM 2656 O O . SER A 1 339 ? -13.617 1.769 74.181 1.00 86.81 339 SER A O 1
ATOM 2658 N N . GLN A 1 340 ? -12.386 0.620 72.702 1.00 87.31 340 GLN A N 1
ATOM 2659 C CA . GLN A 1 340 ? -11.579 -0.059 73.721 1.00 87.31 340 GLN A CA 1
ATOM 2660 C C . GLN A 1 340 ? -10.690 0.922 74.495 1.00 87.31 340 GLN A C 1
ATOM 2662 O O . GLN A 1 340 ? -10.522 0.795 75.706 1.00 87.31 340 GLN A O 1
ATOM 2667 N N . PHE A 1 341 ? -10.142 1.935 73.821 1.00 87.88 341 PHE A N 1
ATOM 2668 C CA . PHE A 1 341 ? -9.346 2.969 74.474 1.00 87.88 341 PHE A CA 1
ATOM 2669 C C . PHE A 1 341 ? -10.193 3.849 75.406 1.00 87.88 341 PHE A C 1
ATOM 2671 O O . PHE A 1 341 ? -9.746 4.184 76.505 1.00 87.88 341 PHE A O 1
ATOM 2678 N N . GLU A 1 342 ? -11.423 4.190 75.010 1.00 86.75 342 GLU A N 1
ATOM 2679 C CA . GLU A 1 342 ? -12.368 4.905 75.877 1.00 86.75 342 GLU A CA 1
ATOM 2680 C C . GLU A 1 342 ? -12.754 4.093 77.118 1.00 86.75 342 GLU A C 1
ATOM 2682 O O . GLU A 1 342 ? -12.763 4.640 78.222 1.00 86.75 342 GLU A O 1
ATOM 2687 N N . GLU A 1 343 ? -12.998 2.791 76.970 1.00 86.69 343 GLU A N 1
ATOM 2688 C CA . GLU A 1 343 ? -13.316 1.887 78.082 1.00 86.69 343 GLU A CA 1
ATOM 2689 C C . GLU A 1 343 ? -12.148 1.785 79.084 1.00 86.69 343 GLU A C 1
ATOM 2691 O O . GLU A 1 343 ? -12.326 1.914 80.299 1.00 86.69 343 GLU A O 1
ATOM 2696 N N . LEU A 1 344 ? -10.915 1.676 78.581 1.00 85.62 344 LEU A N 1
ATOM 2697 C CA . LEU A 1 344 ? -9.698 1.630 79.399 1.00 85.62 344 LEU A CA 1
ATOM 2698 C C . LEU A 1 344 ? -9.450 2.961 80.134 1.00 85.62 344 LEU A C 1
ATOM 2700 O O . LEU A 1 344 ? -9.079 2.975 81.311 1.00 85.62 344 LEU A O 1
ATOM 2704 N N . LEU A 1 345 ? -9.716 4.095 79.476 1.00 83.38 345 LEU A N 1
ATOM 2705 C CA . LEU A 1 345 ? -9.673 5.416 80.108 1.00 83.38 345 LEU A CA 1
ATOM 2706 C C . LEU A 1 345 ? -10.734 5.576 81.204 1.00 83.38 345 LEU A C 1
ATOM 2708 O O . LEU A 1 345 ? -10.460 6.231 82.214 1.00 83.38 345 LEU A O 1
ATOM 2712 N N . GLN A 1 346 ? -11.925 4.996 81.038 1.00 84.25 346 GLN A N 1
ATOM 2713 C CA . GLN A 1 346 ? -12.958 5.004 82.076 1.00 84.25 346 GLN A CA 1
ATOM 2714 C C . GLN A 1 346 ? -12.542 4.174 83.298 1.00 84.25 346 GLN A C 1
ATOM 2716 O O . GLN A 1 346 ? -12.669 4.660 84.425 1.00 84.25 346 GLN A O 1
ATOM 2721 N N . LEU A 1 347 ? -11.962 2.986 83.099 1.00 81.44 347 LEU A N 1
ATOM 2722 C CA . LEU A 1 347 ? -11.445 2.154 84.193 1.00 81.44 347 LEU A CA 1
ATOM 2723 C C . LEU A 1 347 ? -10.316 2.850 84.964 1.00 81.44 347 LEU A C 1
ATOM 2725 O O . LEU A 1 347 ? -10.352 2.908 86.193 1.00 81.44 347 LEU A O 1
ATOM 2729 N N . LEU A 1 348 ? -9.366 3.473 84.259 1.00 76.94 348 LEU A N 1
ATOM 2730 C CA . LEU A 1 348 ? -8.283 4.241 84.885 1.00 76.94 348 LEU A CA 1
ATOM 2731 C C . LEU A 1 348 ? -8.791 5.468 85.658 1.00 76.94 348 LEU A C 1
ATOM 2733 O O . LEU A 1 348 ? -8.224 5.821 86.694 1.00 76.94 348 LEU A O 1
ATOM 2737 N N . ARG A 1 349 ? -9.862 6.127 85.192 1.00 75.06 349 ARG A N 1
ATOM 2738 C CA . ARG A 1 349 ? -10.516 7.212 85.946 1.00 75.06 349 ARG A CA 1
ATOM 2739 C C . ARG A 1 349 ? -11.173 6.692 87.226 1.00 75.06 349 ARG A C 1
ATOM 2741 O O . ARG A 1 349 ? -11.054 7.351 88.256 1.00 75.06 349 ARG A O 1
ATOM 2748 N N . CYS A 1 350 ? -11.805 5.521 87.172 1.00 68.88 350 CYS A N 1
ATOM 2749 C CA . CYS A 1 350 ? -12.457 4.897 88.323 1.00 68.88 350 CYS A CA 1
ATOM 2750 C C . CYS A 1 350 ? -11.443 4.453 89.399 1.00 68.88 350 CYS A C 1
ATOM 2752 O O . CYS A 1 350 ? -11.677 4.631 90.596 1.00 68.88 350 CYS A O 1
ATOM 2754 N N . ASP A 1 351 ? -10.275 3.960 88.983 1.00 63.44 351 ASP A N 1
ATOM 2755 C CA . ASP A 1 351 ? -9.199 3.551 89.896 1.00 63.44 351 ASP A CA 1
ATOM 2756 C C . ASP A 1 351 ? -8.531 4.755 90.583 1.00 63.44 351 ASP A C 1
ATOM 2758 O O . ASP A 1 351 ? -8.238 4.738 91.782 1.00 63.44 351 ASP A O 1
ATOM 2762 N N . ARG A 1 352 ? -8.375 5.867 89.853 1.00 59.31 352 ARG A N 1
ATOM 2763 C CA . ARG A 1 352 ? -7.839 7.119 90.406 1.00 59.31 352 ARG A CA 1
ATOM 2764 C C . ARG A 1 352 ? -8.751 7.712 91.484 1.00 59.31 352 ARG A C 1
ATOM 2766 O O . ARG A 1 352 ? -8.251 8.202 92.491 1.00 59.31 352 ARG A O 1
ATOM 2773 N N . THR A 1 353 ? -10.072 7.593 91.326 1.00 57.38 353 THR A N 1
ATOM 2774 C CA . THR A 1 353 ? -11.039 8.010 92.357 1.00 57.38 353 THR A CA 1
ATOM 2775 C C . THR A 1 353 ? -11.043 7.109 93.597 1.00 57.38 353 THR A C 1
ATOM 2777 O O . THR A 1 353 ? -11.351 7.589 94.686 1.00 57.38 353 THR A O 1
ATOM 2780 N N . SER A 1 354 ? -10.642 5.838 93.476 1.00 54.81 354 SER A N 1
ATOM 2781 C CA . SER A 1 354 ? -10.448 4.935 94.624 1.00 54.81 354 SER A CA 1
ATOM 2782 C C . SER A 1 354 ? -9.147 5.208 95.389 1.00 54.81 354 SER A C 1
ATOM 2784 O O . SER A 1 354 ? -9.106 5.041 96.608 1.00 54.81 354 SER A O 1
ATOM 2786 N N . ALA A 1 355 ? -8.094 5.668 94.707 1.00 56.59 355 ALA A N 1
ATOM 2787 C CA . ALA A 1 355 ? -6.799 5.977 95.319 1.00 56.59 355 ALA A CA 1
ATOM 2788 C C . ALA A 1 355 ? -6.766 7.315 96.093 1.00 56.59 355 ALA A C 1
ATOM 2790 O O . ALA A 1 355 ? -5.904 7.504 96.950 1.00 56.59 355 ALA A O 1
ATOM 2791 N N . GLU A 1 356 ? -7.701 8.233 95.829 1.00 52.03 356 GLU A N 1
ATOM 2792 C CA . GLU A 1 356 ? -7.771 9.559 96.468 1.00 52.03 356 GLU A CA 1
ATOM 2793 C C . GLU A 1 356 ? -8.692 9.619 97.704 1.00 52.03 356 GLU A C 1
ATOM 2795 O O . GLU A 1 356 ? -8.874 10.682 98.301 1.00 52.03 356 GLU A O 1
ATOM 2800 N N . ALA A 1 357 ? -9.246 8.484 98.147 1.00 51.22 357 ALA A N 1
ATOM 2801 C CA . ALA A 1 357 ? -10.013 8.427 99.389 1.00 51.22 357 ALA A CA 1
ATOM 2802 C C . ALA A 1 357 ? -9.088 8.677 100.608 1.00 51.22 357 ALA A C 1
ATOM 2804 O O . ALA A 1 357 ? -8.161 7.899 100.847 1.00 51.22 357 ALA A O 1
ATOM 2805 N N . PRO A 1 358 ? -9.307 9.734 101.417 1.00 48.94 358 PRO A N 1
ATOM 2806 C CA . PRO A 1 358 ? -8.413 10.066 102.522 1.00 48.94 358 PRO A CA 1
ATOM 2807 C C . PRO A 1 358 ? -8.441 8.983 103.617 1.00 48.94 358 PRO A C 1
ATOM 2809 O O . PRO A 1 358 ? -9.502 8.415 103.903 1.00 48.94 358 PRO A O 1
ATOM 2812 N N . PRO A 1 359 ? -7.308 8.706 104.294 1.00 49.50 359 PRO A N 1
ATOM 2813 C CA . PRO A 1 359 ? -7.255 7.684 105.329 1.00 49.50 359 PRO A CA 1
ATOM 2814 C C . PRO A 1 359 ? -8.167 8.066 106.501 1.00 49.50 359 PRO A C 1
ATOM 2816 O O . PRO A 1 359 ? -8.049 9.149 107.084 1.00 49.50 359 PRO A O 1
ATOM 2819 N N . ARG A 1 360 ? -9.079 7.156 106.870 1.00 54.25 360 ARG A N 1
ATOM 2820 C CA . ARG A 1 360 ? -9.921 7.275 108.069 1.00 54.25 360 ARG A CA 1
ATOM 2821 C C . ARG A 1 360 ? -9.024 7.457 109.300 1.00 54.25 360 ARG A C 1
ATOM 2823 O O . ARG A 1 360 ? -8.308 6.538 109.691 1.00 54.25 360 ARG A O 1
ATOM 2830 N N . ARG A 1 361 ? -9.065 8.640 109.924 1.00 45.84 361 ARG A N 1
ATOM 2831 C CA . ARG A 1 361 ? -8.403 8.891 111.216 1.00 45.84 361 ARG A CA 1
ATOM 2832 C C . ARG A 1 361 ? -9.015 7.987 112.300 1.00 45.84 361 ARG A C 1
ATOM 2834 O O . ARG A 1 361 ? -10.239 7.962 112.419 1.00 45.84 361 ARG A O 1
ATOM 2841 N N . PRO A 1 362 ? -8.210 7.312 113.137 1.00 46.97 362 PRO A N 1
ATOM 2842 C CA . PRO A 1 362 ? -8.723 6.606 114.304 1.00 46.97 362 PRO A CA 1
ATOM 2843 C C . PRO A 1 362 ? -9.128 7.615 115.391 1.00 46.97 362 PRO A C 1
ATOM 2845 O O . PRO A 1 362 ? -8.320 8.436 115.834 1.00 46.97 362 PRO A O 1
ATOM 2848 N N . SER A 1 363 ? -10.391 7.569 115.820 1.00 47.31 363 SER A N 1
ATOM 2849 C CA . SER A 1 363 ? -10.913 8.369 116.930 1.00 47.31 363 SER A CA 1
ATOM 2850 C C . SER A 1 363 ? -10.298 7.905 118.253 1.00 47.31 363 SER A C 1
ATOM 2852 O O . SER A 1 363 ? -10.567 6.797 118.716 1.00 47.31 363 SER A O 1
ATOM 2854 N N . LYS A 1 364 ? -9.486 8.758 118.884 1.00 46.97 364 LYS A N 1
ATOM 2855 C CA . LYS A 1 364 ? -9.057 8.586 120.277 1.00 46.97 364 LYS A CA 1
ATOM 2856 C C . LYS A 1 364 ? -10.248 8.847 121.205 1.00 46.97 364 LYS A C 1
ATOM 2858 O O . LYS A 1 364 ? -10.728 9.974 121.270 1.00 46.97 364 LYS A O 1
ATOM 2863 N N . SER A 1 365 ? -10.690 7.828 121.943 1.00 50.69 365 SER A N 1
ATOM 2864 C CA . SER A 1 365 ? -11.548 7.996 123.118 1.00 50.69 365 SER A CA 1
ATOM 2865 C C . SER A 1 365 ? -10.690 8.403 124.319 1.00 50.69 365 SER A C 1
ATOM 2867 O O . SER A 1 365 ? -9.827 7.636 124.749 1.00 50.69 365 SER A O 1
ATOM 2869 N N . ILE A 1 366 ? -10.932 9.589 124.872 1.00 47.97 366 ILE A N 1
ATOM 2870 C CA . ILE A 1 366 ? -10.488 9.972 126.219 1.00 47.97 366 ILE A CA 1
ATOM 2871 C C . ILE A 1 366 ? -11.754 10.145 127.058 1.00 47.97 366 ILE A C 1
ATOM 2873 O O . ILE A 1 366 ? -12.689 10.825 126.641 1.00 47.97 366 ILE A O 1
ATOM 2877 N N . GLY A 1 367 ? -11.794 9.420 128.177 1.00 42.59 367 GLY A N 1
ATOM 2878 C CA . GLY A 1 367 ? -12.967 9.195 129.016 1.00 42.59 367 GLY A CA 1
ATOM 2879 C C . GLY A 1 367 ? -13.236 10.258 130.080 1.00 42.59 367 GLY A C 1
ATOM 2880 O O . GLY A 1 367 ? -12.537 11.262 130.180 1.00 42.59 367 GLY A O 1
ATOM 2881 N N . GLY A 1 368 ? -14.249 9.987 130.911 1.00 40.09 368 GLY A N 1
ATOM 2882 C CA . GLY A 1 368 ? -14.561 10.804 132.086 1.00 40.09 368 GLY A CA 1
ATOM 2883 C C . GLY A 1 368 ? -15.964 10.599 132.659 1.00 40.09 368 GLY A C 1
ATOM 2884 O O . GLY A 1 368 ? -16.868 11.362 132.356 1.00 40.09 368 GLY A O 1
ATOM 2885 N N . SER A 1 369 ? -16.101 9.568 133.493 1.00 44.69 369 SER A N 1
ATOM 2886 C CA . SER A 1 369 ? -17.149 9.223 134.472 1.00 44.69 369 SER A CA 1
ATOM 2887 C C . SER A 1 369 ? -18.083 10.320 135.017 1.00 44.69 369 SER A C 1
ATOM 2889 O O . SER A 1 369 ? -17.605 11.367 135.442 1.00 44.69 369 SER A O 1
ATOM 2891 N N . ARG A 1 370 ? -19.355 9.960 135.281 1.00 45.62 370 ARG A N 1
ATOM 2892 C CA . ARG A 1 370 ? -19.884 9.783 136.662 1.00 45.62 370 ARG A CA 1
ATOM 2893 C C . ARG A 1 370 ? -21.333 9.267 136.691 1.00 45.62 370 ARG A C 1
ATOM 2895 O O . ARG A 1 370 ? -22.248 9.952 136.253 1.00 45.62 370 ARG A O 1
ATOM 2902 N N . MET A 1 371 ? -21.523 8.095 137.302 1.00 44.31 371 MET A N 1
ATOM 2903 C CA . MET A 1 371 ? -22.735 7.769 138.061 1.00 44.31 371 MET A CA 1
ATOM 2904 C C . MET A 1 371 ? -22.641 8.428 139.445 1.00 44.31 371 MET A C 1
ATOM 2906 O O . MET A 1 371 ? -21.559 8.472 140.034 1.00 44.31 371 MET A O 1
ATOM 2910 N N . VAL A 1 372 ? -23.778 8.897 139.956 1.00 45.56 372 VAL A N 1
ATOM 2911 C CA . VAL A 1 372 ? -24.007 9.289 141.352 1.00 45.56 372 VAL A CA 1
ATOM 2912 C C . VAL A 1 372 ? -25.012 8.301 141.938 1.00 45.56 372 VAL A C 1
ATOM 2914 O O . VAL A 1 372 ? -26.076 8.094 141.359 1.00 45.56 372 VAL A O 1
ATOM 2917 N N . GLY A 1 373 ? -24.665 7.708 143.076 1.00 44.62 373 GLY A N 1
ATOM 2918 C CA . GLY A 1 373 ? -25.542 6.910 143.925 1.00 44.62 373 GLY A CA 1
ATOM 2919 C C . GLY A 1 373 ? -24.795 6.540 145.204 1.00 44.62 373 GLY A C 1
ATOM 2920 O O . GLY A 1 373 ? -23.775 5.858 145.113 1.00 44.62 373 GLY A O 1
ATOM 2921 N N . GLY A 1 374 ? -25.297 7.005 146.355 1.00 35.34 374 GLY A N 1
ATOM 2922 C CA . GLY A 1 374 ? -24.786 6.698 147.698 1.00 35.34 374 GLY A CA 1
ATOM 2923 C C . GLY A 1 374 ? -24.212 7.899 148.419 1.00 35.34 374 GLY A C 1
ATOM 2924 O O . GLY A 1 374 ? -22.996 8.127 148.251 1.00 35.34 374 GLY A O 1
#

Radius of gyration: 46.33 Å; chains: 1; bounding box: 73×48×192 Å

pLDDT: mean 77.28, std 13.52, range [35.34, 95.75]

InterPro domains:
  IPR002048 EF-hand domain [PS50222] (239-274)
  IPR002048 EF-hand domain [SM00054] (243-271)
  IPR002048 EF-hand domain [SM00054] (286-314)
  IPR005821 Ion transport domain [PF00520] (2-216)
  IPR011992 EF-hand domain pair [SSF47473] (194-320)
  IPR018247 EF-Hand 1, calcium-binding site [PS00018] (252-264)
  IPR027359 Voltage-dependent channel domain superfamily [G3DSA:1.20.120.350] (1-100)

Organism: NCBI:txid73915

Secondary structure (DSSP, 8-state):
-HHHHHHHHHHHHHHHHHTTHHHHSTTHHHHHHHHHHHHHHHHHHHHHHHHHHTTS-------SSSHHHHHHHHHHHHHHHHGGGGGHHHHHHHSHHHHHHHHHHHHHHHHHHHHHHHHHHHHHHHHHHHHHHHHHHHHHSTTTS-HHHHHHHHHHHSSHHHHHHHHHHHHHTSS-HHHHHHHHHHH-HHHHHHHHHHHHHIIIIIHHHHHHHHHHHHHHHHHHHHHHHHHHHHHHHHHHHHHHHHHHHHH-SS-SSEE-HHHHHHHHTSHHHHHHHHHTT--HHHHHHHHHHHHTTTTS-EEHHHHHHHHHHHHHTGGGHHHHHHHHHHHHHHHHHHHHHHHHHHHHHHHHHHHTPPP---------------

Sequence (374 aa):
LLFATFYTGELLLRVVAHRIYFFCSNQWKWNIMDTVLVAISIQGVAAVIWAGGSGGGSGGGSASSRSDFDLSVLRILRLMKSLKLLRVIRVLRALRGLRLIVSAMLGCLTSMQWSLMVIAAVSFMFGTCFVQGSAAYLQEEADTVSRELEADLREYWGSVSTSMHSLFMASFGGDDWKHMAAPLWRVGAAYGFLFLLYIGFWFCVVANTLTGLFVEVTMQNADTDRQYVLEAELEAKEEYVAALKDVFAKADVDCDQYITFEEICAVLDHPDVDVFASSLGIEVADVERIFSHLSLDGEKMLDLEAFVVGCIKLRYQTNNSDILELVQAHRQFSKYCQSQFEELLQLLRCDRTSAEAPPRRPSKSIGGSRMVGG

Foldseek 3Di:
DVVLVVLVVVLVVLCVVCPVCCCVPPCNVVNVVSVVLSVLVVLLVVVVCVVVVVVPDDDDDDDPDPPPVVVVVVVVNVVSVVCNVVCVVVVLCVDPVSVLVVVLVVVLVVVVVVLVVVLLVVLLVLLVVLLVLLVVLCVVCVPPDDPVLNVLCCQQRVDSVSVSVNLVCCLVVVDPLCSNLVSLVVSHPVNSVSSVVSNCCSVVPSVVVSVVSSVVSVVVSVVVVVVVVVVVVVVLLVVLLVLLVVLQVQLPPVVPQWHFLVSSVVSLPDPVNCVSCVVSVHHSVNLNVLCCVQCVNGVHIDGSVSSSVSSVVCVVVVVCPVVVVVVVVVVVVVVVVVVVVVVVVVVVVVVVVVVPDDDDDDDDDDDDDDDDDD